Protein AF-A0A835CRS2-F1 (afdb_monomer_lite)

Foldseek 3Di:
DKDKDKPPDDDKDWFKWKWWQAPVDRDIDTDPDADPDPRTHIDIDIDIDDDDCPPHQKIKMKMWDWDDDPNDIDIDIDDIDMDGNVCCVVVVQAQPCDVPVSNRLVNLQRQWDKWKKWAFDDPCVVVLVVVLCVVQQWDDSDVQKTAHPDRPQQRSKIWGWDDDPPDRTIMIMITGNDPVSVVVVVVSCCVSRVRMDTQDPVNLVVVLVVLVVVLVCCVVPPPDPVSNVVSVVVNVVSPD

Secondary structure (DSSP, 8-state):
-EEEEETT-S---EEEEEEEEESSSS-EEEES-S-S-TTEEEEEEEEEPPP--SS-SEEEEEEEEEEEETTEEEEEEEEEEEEEHHHHHHHTTS----SSHHHHHHHHHHHSEEEEEEE---TTHHHHHHHHHHHTTEEEEETTEEEE--SSSSTT-EEEEE--TTSSSEEEEEEESSHHHHHHHHHHHHHH-TT-EEEPHHHHHHHHHHHHHHHHHHHHH---HHHHHHHHHHHHHH--

Radius of gyration: 21.45 Å; chains: 1; bounding box: 54×30×75 Å

Organism: Aphidius gifuensis (NCBI:txid684658)

Structure (mmCIF, N/CA/C/O backbone):
data_AF-A0A835CRS2-F1
#
_entry.id   AF-A0A835CRS2-F1
#
loop_
_atom_site.group_PDB
_atom_site.id
_atom_site.type_symbol
_atom_site.label_atom_id
_atom_site.label_alt_id
_atom_site.label_comp_id
_atom_site.label_asym_id
_atom_site.label_entity_id
_atom_site.label_seq_id
_atom_site.pdbx_PDB_ins_code
_atom_site.Cartn_x
_atom_site.Cartn_y
_atom_site.Cartn_z
_atom_site.occupancy
_atom_site.B_iso_or_equiv
_atom_site.auth_seq_id
_atom_site.auth_comp_id
_atom_site.auth_asym_id
_atom_site.auth_atom_id
_atom_site.pdbx_PDB_model_num
ATOM 1 N N . MET A 1 1 ? 19.589 2.806 -1.313 1.00 70.12 1 MET A N 1
ATOM 2 C CA . MET A 1 1 ? 18.995 3.482 -2.491 1.00 70.12 1 MET A CA 1
ATOM 3 C C . MET A 1 1 ? 19.052 2.555 -3.694 1.00 70.12 1 MET A C 1
ATOM 5 O O . MET A 1 1 ? 20.038 1.844 -3.836 1.00 70.12 1 MET A O 1
ATOM 9 N N . ILE A 1 2 ? 18.017 2.538 -4.533 1.00 72.88 2 ILE A N 1
ATOM 10 C CA . ILE A 1 2 ? 17.961 1.680 -5.723 1.00 72.88 2 ILE A CA 1
ATOM 11 C C . ILE A 1 2 ? 18.011 2.562 -6.970 1.00 72.88 2 ILE A C 1
ATOM 13 O O . ILE A 1 2 ? 17.292 3.552 -7.043 1.00 72.88 2 ILE A O 1
ATOM 17 N N . TYR A 1 3 ? 18.860 2.208 -7.929 1.00 74.75 3 TYR A N 1
ATOM 18 C CA . TYR A 1 3 ? 19.007 2.895 -9.207 1.00 74.75 3 TYR A CA 1
ATOM 19 C C . TYR A 1 3 ? 18.631 1.946 -10.332 1.00 74.75 3 TYR A C 1
ATOM 21 O O . TYR A 1 3 ? 19.050 0.789 -10.322 1.00 74.75 3 TYR A O 1
ATOM 29 N N . ILE A 1 4 ? 17.857 2.433 -11.297 1.00 74.31 4 ILE A N 1
ATOM 30 C CA . ILE A 1 4 ? 17.464 1.670 -12.478 1.00 74.31 4 ILE A CA 1
ATOM 31 C C . ILE A 1 4 ? 17.693 2.530 -13.715 1.00 74.31 4 ILE A C 1
ATOM 33 O O . ILE A 1 4 ? 17.355 3.711 -13.715 1.00 74.31 4 ILE A O 1
ATOM 37 N N . SER A 1 5 ? 18.249 1.924 -14.758 1.00 77.62 5 SER A N 1
ATOM 38 C CA . SER A 1 5 ? 18.343 2.502 -16.093 1.00 77.62 5 SER A CA 1
ATOM 39 C C . SER A 1 5 ? 17.687 1.576 -17.111 1.00 77.62 5 SER A C 1
ATOM 41 O O . SER A 1 5 ? 17.750 0.347 -17.000 1.00 77.62 5 SER A O 1
ATOM 43 N N . LEU A 1 6 ? 17.045 2.173 -18.110 1.00 75.50 6 LEU A N 1
ATOM 44 C CA . LEU A 1 6 ? 16.529 1.459 -19.267 1.00 75.50 6 LEU A CA 1
ATOM 45 C C . LEU A 1 6 ? 17.453 1.696 -20.454 1.00 75.50 6 LEU A C 1
ATOM 47 O O . LEU A 1 6 ? 18.013 2.774 -20.643 1.00 75.50 6 LEU A O 1
ATOM 51 N N . LYS A 1 7 ? 17.649 0.646 -21.244 1.00 74.81 7 LYS A N 1
ATOM 52 C CA . LYS A 1 7 ? 18.422 0.738 -22.472 1.00 74.81 7 LYS A CA 1
ATOM 53 C C . LYS A 1 7 ? 17.701 1.675 -23.446 1.00 74.81 7 LYS A C 1
ATOM 55 O O . LYS A 1 7 ? 16.516 1.480 -23.700 1.00 74.81 7 LYS A O 1
ATOM 60 N N . ASP A 1 8 ? 18.445 2.617 -24.018 1.00 70.88 8 ASP A N 1
ATOM 61 C CA . ASP A 1 8 ? 17.970 3.575 -25.025 1.00 70.88 8 ASP A CA 1
ATOM 62 C C . ASP A 1 8 ? 16.943 4.608 -24.497 1.00 70.88 8 ASP A C 1
ATOM 64 O O . ASP A 1 8 ? 16.218 5.213 -25.290 1.00 70.88 8 ASP A O 1
ATOM 68 N N . GLU A 1 9 ? 16.904 4.842 -23.177 1.00 70.06 9 GLU A N 1
ATOM 69 C CA . GLU A 1 9 ? 16.160 5.942 -22.546 1.00 70.06 9 GLU A CA 1
ATOM 70 C C . GLU A 1 9 ? 17.065 6.848 -21.708 1.00 70.06 9 GLU A C 1
ATOM 72 O O . GLU A 1 9 ? 17.859 6.370 -20.897 1.00 70.06 9 GLU A O 1
ATOM 77 N N . ASP A 1 10 ? 16.902 8.161 -21.886 1.00 64.31 10 ASP A N 1
ATOM 78 C CA . ASP A 1 10 ? 17.723 9.176 -21.216 1.00 64.31 10 ASP A CA 1
ATOM 79 C C . ASP A 1 10 ? 17.213 9.521 -19.807 1.00 64.31 10 ASP A C 1
ATOM 81 O O . ASP A 1 10 ? 18.008 9.8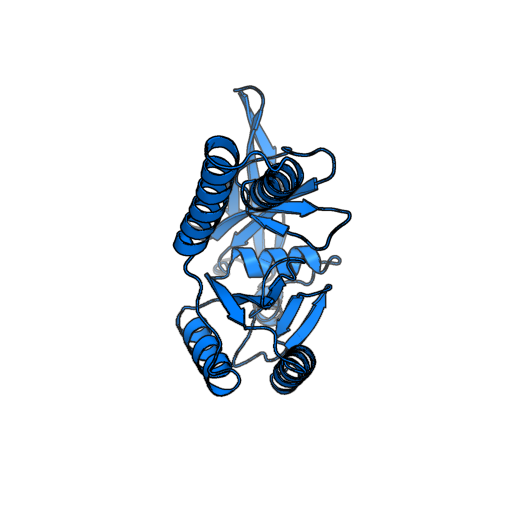25 -18.918 1.00 64.31 10 ASP A O 1
ATOM 85 N N . GLU A 1 11 ? 15.898 9.446 -19.577 1.00 67.38 11 GLU A N 1
ATOM 86 C CA . GLU A 1 11 ? 15.280 9.756 -18.287 1.00 67.38 11 GLU A CA 1
ATOM 87 C C . GLU A 1 11 ? 14.195 8.739 -17.940 1.00 67.38 11 GLU A C 1
ATOM 89 O O . GLU A 1 11 ? 13.268 8.504 -18.715 1.00 67.38 11 GLU A O 1
ATOM 94 N N . LEU A 1 12 ? 14.309 8.168 -16.740 1.00 73.19 12 LEU A N 1
ATOM 95 C CA . LEU A 1 12 ? 13.316 7.278 -16.163 1.00 73.19 12 LEU A CA 1
ATOM 96 C C . LEU A 1 12 ? 12.896 7.806 -14.800 1.00 73.19 12 LEU A C 1
ATOM 98 O O . LEU A 1 12 ? 13.705 7.919 -13.877 1.00 73.19 12 LEU A O 1
ATOM 102 N N . THR A 1 13 ? 11.613 8.108 -14.672 1.00 76.19 13 THR A N 1
ATOM 103 C CA . THR A 1 13 ? 10.999 8.507 -13.414 1.00 76.19 13 THR A CA 1
ATOM 104 C C . THR A 1 13 ? 10.435 7.292 -12.696 1.00 76.19 13 THR A C 1
ATOM 106 O O . THR A 1 13 ? 9.964 6.320 -13.293 1.00 76.19 13 THR A O 1
ATOM 109 N N . GLY A 1 14 ? 10.524 7.323 -11.374 1.00 78.12 14 GLY A N 1
ATOM 110 C CA . GLY A 1 14 ? 10.074 6.225 -10.549 1.00 78.12 14 GLY A CA 1
ATOM 111 C C . GLY A 1 14 ? 10.198 6.532 -9.072 1.00 78.12 14 GLY A C 1
ATOM 112 O O . GLY A 1 14 ? 10.694 7.579 -8.656 1.00 78.12 14 GLY A O 1
ATOM 113 N N . ILE A 1 15 ? 9.734 5.584 -8.276 1.00 83.38 15 ILE A N 1
ATOM 114 C CA . ILE A 1 15 ? 9.791 5.625 -6.825 1.00 83.38 15 ILE A CA 1
ATOM 115 C C . ILE A 1 15 ? 10.425 4.343 -6.311 1.00 83.38 15 ILE A C 1
ATOM 117 O O . ILE A 1 15 ? 10.228 3.252 -6.851 1.00 83.38 15 ILE A O 1
ATOM 121 N N . THR A 1 16 ? 11.179 4.490 -5.233 1.00 83.75 16 THR A N 1
ATOM 122 C CA . THR A 1 16 ? 11.824 3.380 -4.541 1.00 83.75 16 THR A CA 1
ATOM 123 C C . THR A 1 16 ? 11.428 3.413 -3.082 1.00 83.75 16 THR A C 1
ATOM 125 O O . THR A 1 16 ? 11.400 4.483 -2.471 1.00 83.75 16 THR A O 1
ATOM 128 N N . SER A 1 17 ? 11.176 2.252 -2.502 1.00 87.00 17 SER A N 1
ATOM 129 C CA . SER A 1 17 ? 10.871 2.133 -1.080 1.00 87.00 17 SER A CA 1
ATOM 130 C C . SER A 1 17 ? 11.349 0.806 -0.534 1.00 87.00 17 SER A C 1
ATOM 132 O O . SER A 1 17 ? 11.339 -0.193 -1.251 1.00 87.00 17 SER A O 1
ATOM 134 N N . PHE A 1 18 ? 11.702 0.796 0.745 1.00 86.69 18 PHE A N 1
ATOM 135 C CA . PHE A 1 18 ? 11.974 -0.426 1.482 1.00 86.69 18 PHE A CA 1
ATOM 136 C C . PHE A 1 18 ? 10.831 -0.699 2.451 1.00 86.69 18 PHE A C 1
ATOM 138 O O . PHE A 1 18 ? 10.216 0.223 2.992 1.00 86.69 18 PHE A O 1
ATOM 145 N N . TRP A 1 19 ? 10.534 -1.976 2.626 1.00 87.69 19 TRP A N 1
ATOM 146 C CA . TRP A 1 19 ? 9.512 -2.464 3.533 1.00 87.69 19 TRP A CA 1
ATOM 147 C C . TRP A 1 19 ? 10.106 -3.556 4.397 1.00 87.69 19 TRP A C 1
ATOM 149 O O . TRP A 1 19 ? 10.837 -4.400 3.891 1.00 87.69 19 TRP A O 1
ATOM 159 N N . GLU A 1 20 ? 9.777 -3.549 5.675 1.00 87.62 20 GLU A N 1
ATOM 160 C CA . GLU A 1 20 ? 9.960 -4.701 6.542 1.00 87.62 20 GLU A CA 1
ATOM 161 C C . GLU A 1 20 ? 8.656 -5.477 6.569 1.00 87.62 20 GLU A C 1
ATOM 163 O O . GLU A 1 20 ? 7.575 -4.907 6.745 1.00 87.62 20 GLU A O 1
ATOM 168 N N . MET A 1 21 ? 8.783 -6.772 6.324 1.00 83.38 21 MET A N 1
ATOM 169 C CA . MET A 1 21 ? 7.714 -7.742 6.414 1.00 83.38 21 MET A CA 1
ATOM 170 C C . MET A 1 21 ? 8.078 -8.704 7.529 1.00 83.38 21 MET A C 1
ATOM 172 O O . MET A 1 21 ? 9.126 -9.351 7.473 1.00 83.38 21 MET A O 1
ATOM 176 N N . ASP A 1 22 ? 7.230 -8.744 8.543 1.00 79.19 22 ASP A N 1
ATOM 177 C CA . ASP A 1 22 ? 7.284 -9.784 9.559 1.00 79.19 22 ASP A CA 1
ATOM 178 C C . ASP A 1 22 ? 6.854 -11.107 8.907 1.00 79.19 22 ASP A C 1
ATOM 180 O O . ASP A 1 22 ? 5.930 -11.135 8.094 1.00 79.19 22 ASP A O 1
ATOM 184 N N . MET A 1 23 ? 7.575 -12.189 9.189 1.00 69.75 23 MET A N 1
ATOM 185 C CA . MET A 1 23 ? 7.290 -13.500 8.602 1.00 69.75 23 MET A CA 1
ATOM 186 C C . MET A 1 23 ? 6.168 -14.233 9.351 1.00 69.75 23 MET A C 1
ATOM 188 O O . MET A 1 23 ? 5.518 -15.100 8.765 1.00 69.75 23 MET A O 1
ATOM 192 N N . ASP A 1 24 ? 5.927 -13.869 10.614 1.00 68.00 24 ASP A N 1
ATOM 193 C CA . ASP A 1 24 ? 4.933 -14.491 11.494 1.00 68.00 24 ASP A CA 1
ATOM 194 C C . ASP A 1 24 ? 3.629 -13.681 11.581 1.00 68.00 24 ASP A C 1
ATOM 196 O O . ASP A 1 24 ? 2.595 -14.200 12.012 1.00 68.00 24 ASP A O 1
ATOM 200 N N . SER A 1 25 ? 3.643 -12.420 11.139 1.00 69.00 25 SER A N 1
ATOM 201 C CA . SER A 1 25 ? 2.454 -11.570 11.051 1.00 69.00 25 SER A CA 1
ATOM 202 C C . SER A 1 25 ? 2.245 -11.016 9.642 1.00 69.00 25 SER A C 1
ATOM 204 O O . SER A 1 25 ? 3.163 -10.900 8.842 1.00 69.00 25 SER A O 1
ATOM 206 N N . SER A 1 26 ? 1.016 -10.612 9.312 1.00 66.88 26 SER A N 1
ATOM 207 C CA . SER A 1 26 ? 0.730 -9.902 8.054 1.00 66.88 26 SER A CA 1
ATOM 208 C C . SER A 1 26 ? 1.223 -8.444 8.071 1.00 66.88 26 SER A C 1
ATOM 210 O O . SER A 1 26 ? 0.966 -7.686 7.129 1.00 66.88 26 SER A O 1
ATOM 212 N N . SER A 1 27 ? 1.930 -8.022 9.123 1.00 74.62 27 SER A N 1
ATOM 213 C CA . SER A 1 27 ? 2.366 -6.644 9.302 1.00 74.62 27 SER A CA 1
ATOM 214 C C . SER A 1 27 ? 3.442 -6.258 8.291 1.00 74.62 27 SER A C 1
ATOM 216 O O . SER A 1 27 ? 4.390 -6.994 8.017 1.00 74.62 27 SER A O 1
ATOM 218 N N . THR A 1 28 ? 3.292 -5.063 7.722 1.00 82.31 28 THR A N 1
ATOM 219 C CA . THR A 1 28 ? 4.278 -4.487 6.804 1.00 82.31 28 THR A CA 1
ATOM 220 C C . THR A 1 28 ? 4.506 -3.026 7.140 1.00 82.31 28 THR A C 1
ATOM 222 O O . THR A 1 28 ? 3.553 -2.237 7.112 1.00 82.31 28 THR A O 1
ATOM 225 N N . THR A 1 29 ? 5.762 -2.649 7.353 1.00 83.56 29 THR A N 1
ATOM 226 C CA . THR A 1 29 ? 6.140 -1.281 7.720 1.00 83.56 29 THR A CA 1
ATOM 227 C C . THR A 1 29 ? 7.138 -0.730 6.719 1.00 83.56 29 THR A C 1
ATOM 229 O O . THR A 1 29 ? 8.086 -1.402 6.325 1.00 83.56 29 THR A O 1
ATOM 232 N N . LYS A 1 30 ? 6.918 0.504 6.262 1.00 84.19 30 LYS A N 1
ATOM 233 C CA . LYS A 1 30 ? 7.859 1.176 5.365 1.00 84.19 30 LYS A CA 1
ATOM 234 C C . LYS A 1 30 ? 9.085 1.597 6.173 1.00 84.19 30 LYS A C 1
ATOM 236 O O . LYS A 1 30 ? 8.930 2.270 7.186 1.00 84.19 30 LYS A O 1
ATOM 241 N N . THR A 1 31 ? 10.275 1.248 5.703 1.00 81.31 31 THR A N 1
ATOM 242 C CA . THR A 1 31 ? 11.548 1.545 6.373 1.00 81.31 31 THR A CA 1
ATOM 243 C C . THR A 1 31 ? 12.513 2.249 5.421 1.00 81.31 31 THR A C 1
ATOM 245 O O . THR A 1 31 ? 12.343 2.221 4.199 1.00 81.31 31 THR A O 1
ATOM 248 N N . ASN A 1 32 ? 13.544 2.875 5.984 1.00 78.31 32 ASN A N 1
ATOM 249 C CA . ASN A 1 32 ? 14.715 3.354 5.247 1.00 78.31 32 ASN A CA 1
ATOM 250 C C . ASN A 1 32 ? 15.989 2.571 5.610 1.00 78.31 32 ASN A C 1
ATOM 252 O O . ASN A 1 32 ? 17.060 2.874 5.082 1.00 78.31 32 ASN A O 1
ATOM 256 N N . GLU A 1 33 ? 15.875 1.573 6.486 1.00 73.75 33 GLU A N 1
ATOM 257 C CA . GLU A 1 33 ? 16.982 0.784 7.019 1.00 73.75 33 GLU A CA 1
ATOM 258 C C . GLU A 1 33 ? 16.861 -0.684 6.590 1.00 73.75 33 GLU A C 1
ATOM 260 O O . GLU A 1 33 ? 15.805 -1.138 6.156 1.00 73.75 33 GLU A O 1
ATOM 265 N N . ILE A 1 34 ? 17.974 -1.419 6.630 1.00 72.56 34 ILE A N 1
ATOM 266 C CA . ILE A 1 34 ? 18.029 -2.829 6.227 1.00 72.56 34 ILE A CA 1
ATOM 267 C C . ILE A 1 34 ? 18.553 -3.636 7.413 1.00 72.56 34 ILE A C 1
ATOM 269 O O . ILE A 1 34 ? 19.661 -3.376 7.880 1.00 72.56 34 ILE A O 1
ATOM 273 N N . GLY A 1 35 ? 17.789 -4.644 7.847 1.00 63.00 35 GLY A N 1
ATOM 274 C CA . GLY A 1 35 ? 18.245 -5.643 8.819 1.00 63.00 35 GLY A CA 1
ATOM 275 C C . GLY A 1 35 ? 18.181 -5.225 10.291 1.00 63.00 35 GLY A C 1
ATOM 276 O O . GLY A 1 35 ? 19.067 -5.611 11.052 1.00 63.00 35 GLY A O 1
ATOM 277 N N . GLN A 1 36 ? 17.164 -4.460 10.706 1.00 59.00 36 GLN A N 1
ATOM 278 C CA . GLN A 1 36 ? 16.995 -4.082 12.117 1.00 59.00 36 GLN A CA 1
ATOM 279 C C . GLN A 1 36 ? 16.646 -5.278 13.026 1.00 59.00 36 GLN A C 1
ATOM 281 O O . GLN A 1 36 ? 17.072 -5.327 14.180 1.00 59.00 36 GLN A O 1
ATOM 286 N N . THR A 1 37 ? 15.924 -6.274 12.509 1.00 61.00 37 THR A N 1
ATOM 287 C CA . THR A 1 37 ? 15.371 -7.398 13.283 1.00 61.00 37 THR A CA 1
ATOM 288 C C . THR A 1 37 ? 15.639 -8.737 12.597 1.00 61.00 37 THR A C 1
ATOM 290 O O . THR A 1 37 ? 15.585 -8.851 11.376 1.00 61.00 37 THR A O 1
ATOM 293 N N . ARG A 1 38 ? 15.965 -9.771 13.389 1.00 61.69 38 ARG A N 1
ATOM 294 C CA . ARG A 1 38 ? 16.344 -11.103 12.872 1.00 61.69 38 ARG A CA 1
ATOM 295 C C . ARG A 1 38 ? 15.190 -11.859 12.207 1.00 61.69 38 ARG A C 1
ATOM 297 O O . ARG A 1 38 ? 15.467 -12.714 11.372 1.00 61.69 38 ARG A O 1
ATOM 304 N N . ASP A 1 39 ? 13.953 -11.505 12.544 1.00 71.19 39 ASP A N 1
ATOM 305 C CA . ASP A 1 39 ? 12.744 -12.220 12.118 1.00 71.19 39 ASP A CA 1
ATOM 306 C C . ASP A 1 39 ? 11.945 -11.459 11.040 1.00 71.19 39 ASP A C 1
ATOM 308 O O . ASP A 1 39 ? 10.899 -11.917 10.588 1.00 71.19 39 ASP A O 1
ATOM 312 N N . CYS A 1 40 ? 12.464 -10.317 10.572 1.00 73.69 40 CYS A N 1
ATOM 313 C CA . CYS A 1 40 ? 11.844 -9.519 9.517 1.00 73.69 40 CYS A CA 1
ATOM 314 C C . CYS A 1 40 ? 12.630 -9.626 8.207 1.00 73.69 40 CYS A C 1
ATOM 316 O O . CYS A 1 40 ? 13.855 -9.486 8.169 1.00 73.69 40 CYS A O 1
ATOM 318 N N . GLN A 1 41 ? 11.916 -9.799 7.096 1.00 83.31 41 GLN A N 1
ATOM 319 C CA . GLN A 1 41 ? 12.494 -9.694 5.763 1.00 83.31 41 GLN A CA 1
ATOM 320 C C . GLN A 1 41 ? 12.386 -8.252 5.257 1.00 83.31 41 GLN A C 1
ATOM 322 O O . GLN A 1 41 ? 11.291 -7.706 5.120 1.00 83.31 41 GLN A O 1
ATOM 327 N N . THR A 1 42 ? 13.520 -7.636 4.907 1.00 84.69 42 THR A N 1
ATOM 328 C CA . THR A 1 42 ? 13.515 -6.349 4.199 1.00 84.69 42 THR A CA 1
ATOM 329 C C . THR A 1 42 ? 13.324 -6.568 2.696 1.00 84.69 42 THR A C 1
ATOM 331 O O . THR A 1 42 ? 14.111 -7.257 2.045 1.00 84.69 42 THR A O 1
ATOM 334 N N . ILE A 1 43 ? 12.301 -5.937 2.125 1.00 85.50 43 ILE A N 1
ATOM 335 C CA . ILE A 1 43 ? 11.935 -6.013 0.710 1.00 85.50 43 ILE A CA 1
ATOM 336 C C . ILE A 1 43 ? 12.118 -4.636 0.070 1.00 85.50 43 ILE A C 1
ATOM 338 O O . ILE A 1 43 ? 11.515 -3.645 0.483 1.00 85.50 43 ILE A O 1
ATOM 342 N N . GLY A 1 44 ? 12.946 -4.575 -0.973 1.00 83.88 44 GLY A N 1
ATOM 343 C CA . GLY A 1 44 ? 13.099 -3.393 -1.817 1.00 83.88 44 GLY A CA 1
ATOM 344 C C . GLY A 1 44 ? 12.095 -3.405 -2.966 1.00 83.88 44 GLY A C 1
ATOM 345 O O . GLY A 1 44 ? 12.078 -4.337 -3.766 1.00 83.88 44 GLY A O 1
ATOM 346 N N . ILE A 1 45 ? 11.288 -2.354 -3.071 1.00 84.31 45 ILE A N 1
ATOM 347 C CA . ILE A 1 45 ? 10.320 -2.158 -4.150 1.00 84.31 45 ILE A CA 1
ATOM 348 C C . ILE A 1 45 ? 10.765 -0.982 -5.015 1.00 84.31 45 ILE A C 1
ATOM 350 O O . ILE A 1 45 ? 11.084 0.094 -4.503 1.00 84.31 45 ILE A O 1
ATOM 354 N N . VAL A 1 46 ? 10.739 -1.184 -6.333 1.00 82.25 46 VAL A N 1
ATOM 355 C CA . VAL A 1 46 ? 10.932 -0.122 -7.323 1.00 82.25 46 VAL A CA 1
ATOM 356 C C . VAL A 1 46 ? 9.760 -0.099 -8.281 1.00 82.25 46 VAL A C 1
ATOM 358 O O . VAL A 1 46 ? 9.347 -1.136 -8.799 1.00 82.25 46 VAL A O 1
ATOM 361 N N . ILE A 1 47 ? 9.234 1.096 -8.515 1.00 80.06 47 ILE A N 1
ATOM 362 C CA . ILE A 1 47 ? 8.110 1.334 -9.410 1.00 80.06 47 ILE A CA 1
ATOM 363 C C . ILE A 1 47 ? 8.547 2.405 -10.381 1.00 80.06 47 ILE A C 1
ATOM 365 O O . ILE A 1 47 ? 8.965 3.484 -9.973 1.00 80.06 47 ILE A O 1
ATOM 369 N N . LEU A 1 48 ? 8.477 2.069 -11.657 1.00 80.00 48 LEU A N 1
ATOM 370 C CA . LEU A 1 48 ? 8.954 2.895 -12.751 1.00 80.00 48 LEU A CA 1
ATOM 371 C C . LEU A 1 48 ? 7.752 3.335 -13.567 1.00 80.00 48 LEU A C 1
ATOM 373 O O . LEU A 1 48 ? 6.779 2.581 -13.698 1.00 80.00 48 LEU A O 1
ATOM 377 N N . ASP A 1 49 ? 7.841 4.528 -14.132 1.00 78.69 49 ASP A N 1
ATOM 378 C CA . ASP A 1 49 ? 6.893 4.937 -15.150 1.00 78.69 49 ASP A CA 1
ATOM 379 C C . ASP A 1 49 ? 7.037 4.058 -16.395 1.00 78.69 49 ASP A C 1
ATOM 381 O O . ASP A 1 49 ? 8.046 3.381 -16.620 1.00 78.69 49 ASP A O 1
ATOM 385 N N . ILE A 1 50 ? 5.961 4.001 -17.178 1.00 77.44 50 ILE A N 1
ATOM 386 C CA . ILE A 1 50 ? 5.930 3.171 -18.379 1.00 77.44 50 ILE A CA 1
ATOM 387 C C . ILE A 1 50 ? 6.949 3.740 -19.371 1.00 77.44 50 ILE A C 1
ATOM 389 O O . ILE A 1 50 ? 6.834 4.914 -19.731 1.00 77.44 50 ILE A O 1
ATOM 393 N N . PRO A 1 51 ? 7.893 2.921 -19.859 1.00 77.50 51 PRO A N 1
ATOM 394 C CA . PRO A 1 51 ? 8.890 3.403 -20.795 1.00 77.50 51 PRO A CA 1
ATOM 395 C C . PRO A 1 51 ? 8.309 3.712 -22.175 1.00 77.50 51 PRO A C 1
ATOM 397 O O . PRO A 1 51 ? 7.311 3.140 -22.623 1.00 77.50 51 PRO A O 1
ATOM 400 N N . CYS A 1 52 ? 8.986 4.607 -22.878 1.00 77.12 52 CYS A N 1
ATOM 401 C CA . CYS A 1 52 ? 8.786 4.953 -24.270 1.00 77.12 52 CYS A CA 1
ATOM 402 C C . CYS A 1 52 ? 9.323 3.855 -25.203 1.00 77.12 52 CYS A C 1
ATOM 404 O O . CYS A 1 52 ? 10.518 3.723 -25.453 1.00 77.12 52 CYS A O 1
ATOM 406 N N . PHE A 1 53 ? 8.418 3.141 -25.867 1.00 79.38 53 PHE A N 1
ATOM 407 C CA . PHE A 1 53 ? 8.748 2.145 -26.895 1.00 79.38 53 PHE A CA 1
ATOM 408 C C . PHE A 1 53 ? 9.038 2.782 -28.271 1.00 79.38 53 PHE A C 1
ATOM 410 O O . PHE A 1 53 ? 8.410 2.429 -29.267 1.00 79.38 53 PHE A O 1
ATOM 417 N N . LYS A 1 54 ? 9.947 3.769 -28.343 1.00 77.00 54 LYS A N 1
ATOM 418 C CA . LYS A 1 54 ? 10.212 4.536 -29.584 1.00 77.00 54 LYS A CA 1
ATOM 419 C C . LYS A 1 54 ? 10.962 3.725 -30.643 1.00 77.00 54 LYS A C 1
ATOM 421 O O . LYS A 1 54 ? 10.538 3.675 -31.792 1.00 77.00 54 LYS A O 1
ATOM 426 N N . ASN A 1 55 ? 12.070 3.098 -30.247 1.00 75.38 55 ASN A N 1
ATOM 427 C CA . ASN A 1 55 ? 13.005 2.430 -31.166 1.00 75.38 55 ASN A CA 1
ATOM 428 C C . ASN A 1 55 ? 12.977 0.898 -31.045 1.00 75.38 55 ASN A C 1
ATOM 430 O O . ASN A 1 55 ? 13.630 0.194 -31.811 1.00 75.38 55 ASN A O 1
ATOM 434 N N . SER A 1 56 ? 12.238 0.378 -30.066 1.00 80.62 56 SER A N 1
ATOM 435 C CA . SER A 1 56 ? 12.140 -1.044 -29.757 1.00 80.62 56 SER A CA 1
ATOM 436 C C . SER A 1 56 ? 10.760 -1.342 -29.183 1.00 80.62 56 SER A C 1
ATOM 438 O O . SER A 1 56 ? 10.239 -0.581 -28.370 1.00 80.62 56 SER A O 1
ATOM 440 N N . SER A 1 57 ? 10.187 -2.492 -29.542 1.00 83.62 57 SER A N 1
ATOM 441 C CA . SER A 1 57 ? 8.961 -3.022 -28.925 1.00 83.62 57 SER A CA 1
ATOM 442 C C . SER A 1 57 ? 9.204 -3.627 -27.536 1.00 83.62 57 SER A C 1
ATOM 444 O O . SER A 1 57 ? 8.318 -4.265 -26.970 1.00 83.62 57 SER A O 1
ATOM 446 N N . CYS A 1 58 ? 10.422 -3.483 -27.019 1.00 84.88 58 CYS A N 1
ATOM 447 C CA . CYS A 1 58 ? 10.911 -4.071 -25.788 1.00 84.88 58 CYS A CA 1
ATOM 448 C C . CYS A 1 58 ? 11.808 -3.069 -25.053 1.00 84.88 58 CYS A C 1
ATOM 450 O O . CYS A 1 58 ? 12.826 -2.638 -25.601 1.00 84.88 58 CYS A O 1
ATOM 452 N N . ALA A 1 59 ? 11.486 -2.796 -23.793 1.00 83.81 59 ALA A N 1
ATOM 453 C CA . ALA A 1 59 ? 12.351 -2.093 -22.858 1.00 83.81 59 ALA A CA 1
ATOM 454 C C . ALA A 1 59 ? 13.161 -3.111 -22.042 1.00 83.81 59 ALA A C 1
ATOM 456 O O . ALA A 1 59 ? 12.605 -4.074 -21.504 1.00 83.81 59 ALA A O 1
ATOM 457 N N . ILE A 1 60 ? 14.475 -2.906 -21.964 1.00 85.00 60 ILE A N 1
ATOM 458 C CA . ILE A 1 60 ? 15.392 -3.734 -21.172 1.00 85.00 60 ILE A CA 1
ATOM 459 C C . ILE A 1 60 ? 15.958 -2.864 -20.063 1.00 85.00 60 ILE A C 1
ATOM 461 O O . ILE A 1 60 ? 16.520 -1.809 -20.349 1.00 85.00 60 ILE A O 1
ATOM 465 N N . GLY A 1 61 ? 15.813 -3.317 -18.824 1.00 81.06 61 GLY A N 1
ATOM 466 C CA . GLY A 1 61 ? 16.280 -2.603 -17.652 1.00 81.06 61 GLY A CA 1
ATOM 467 C C . GLY A 1 61 ? 17.412 -3.289 -16.927 1.00 81.06 61 GLY A C 1
ATOM 468 O O . GLY A 1 61 ? 17.461 -4.515 -16.819 1.00 81.06 61 GLY A O 1
ATOM 469 N N . PHE A 1 62 ? 18.294 -2.451 -16.403 1.00 83.69 62 PHE A N 1
ATOM 470 C CA . PHE A 1 62 ? 19.389 -2.809 -15.521 1.00 83.69 62 PHE A CA 1
ATOM 471 C C . PHE A 1 62 ? 19.240 -1.993 -14.247 1.00 83.69 62 PHE A C 1
ATOM 473 O O . PHE A 1 62 ? 18.752 -0.864 -14.276 1.00 83.69 62 PHE A O 1
ATOM 480 N N . GLY A 1 63 ? 19.653 -2.548 -13.117 1.00 78.31 63 GLY A N 1
ATOM 481 C CA . GLY A 1 63 ? 19.606 -1.804 -11.872 1.00 78.31 63 GLY A CA 1
ATOM 482 C C . GLY A 1 63 ? 20.754 -2.144 -10.954 1.00 78.31 63 GLY A C 1
ATOM 483 O O . GLY A 1 63 ? 21.426 -3.158 -11.123 1.00 78.31 63 GLY A O 1
ATOM 484 N N . THR A 1 64 ? 20.941 -1.289 -9.960 1.00 82.94 64 THR A N 1
ATOM 485 C CA . THR A 1 64 ? 21.918 -1.466 -8.893 1.00 82.94 64 THR A CA 1
ATOM 486 C C . THR A 1 64 ? 21.304 -0.991 -7.586 1.00 82.94 64 THR A C 1
ATOM 488 O O . THR A 1 64 ? 20.697 0.078 -7.513 1.00 82.94 64 THR A O 1
ATOM 491 N N . ILE A 1 65 ? 21.476 -1.775 -6.529 1.00 80.50 65 ILE A N 1
ATOM 492 C CA . ILE A 1 65 ? 21.149 -1.389 -5.160 1.00 80.50 65 ILE A CA 1
ATOM 493 C C . ILE A 1 65 ? 22.428 -0.879 -4.512 1.00 80.50 65 ILE A C 1
ATOM 495 O O . ILE A 1 65 ? 23.394 -1.625 -4.383 1.00 80.50 65 ILE A O 1
ATOM 499 N N . THR A 1 66 ? 22.419 0.376 -4.077 1.00 80.44 66 THR A N 1
ATOM 500 C CA . THR A 1 66 ? 23.492 0.979 -3.284 1.00 80.44 66 THR A CA 1
ATOM 501 C C . THR A 1 66 ? 23.081 0.996 -1.816 1.00 80.44 66 THR A C 1
ATOM 503 O O . THR A 1 66 ? 22.011 1.511 -1.477 1.00 80.44 66 THR A O 1
ATOM 506 N N . PHE A 1 67 ? 23.923 0.467 -0.935 1.00 77.88 67 PHE A N 1
ATOM 507 C CA . PHE A 1 67 ? 23.671 0.405 0.506 1.00 77.88 67 PHE A CA 1
ATOM 508 C C . PHE A 1 67 ? 24.950 0.694 1.295 1.00 77.88 67 PHE A C 1
ATOM 510 O O . PHE A 1 67 ? 26.051 0.548 0.770 1.00 77.88 67 PHE A O 1
ATOM 517 N N . SER A 1 68 ? 24.798 1.136 2.543 1.00 77.38 68 SER A N 1
ATOM 518 C CA . SER A 1 68 ? 25.920 1.336 3.460 1.00 77.38 68 SER A CA 1
ATOM 519 C C . SER A 1 68 ? 25.942 0.198 4.468 1.00 77.38 68 SER A C 1
ATOM 521 O O . SER A 1 68 ? 24.917 -0.103 5.076 1.00 77.38 68 SER A O 1
ATOM 523 N N . LEU A 1 69 ? 27.097 -0.435 4.631 1.00 79.69 69 LEU A N 1
ATOM 524 C CA . LEU A 1 69 ? 27.332 -1.465 5.633 1.00 79.69 69 LEU A CA 1
ATOM 525 C C . LEU A 1 69 ? 28.617 -1.113 6.375 1.00 79.69 69 LEU A C 1
ATOM 527 O O . LEU A 1 69 ? 29.665 -0.960 5.749 1.00 79.69 69 LEU A O 1
ATOM 531 N N . GLU A 1 70 ? 28.530 -0.943 7.697 1.00 82.00 70 GLU A N 1
ATOM 532 C CA . GLU A 1 70 ? 29.681 -0.604 8.552 1.00 82.00 70 GLU A CA 1
ATOM 533 C C . GLU A 1 70 ? 30.463 0.632 8.054 1.00 82.00 70 GLU A C 1
ATOM 535 O O . GLU A 1 70 ? 31.694 0.671 8.051 1.00 82.00 70 GLU A O 1
ATOM 540 N N . GLY A 1 71 ? 29.741 1.646 7.563 1.00 80.62 71 GLY A N 1
ATOM 541 C CA . GLY A 1 71 ? 30.331 2.878 7.028 1.00 80.62 71 GLY A CA 1
ATOM 542 C C . GLY A 1 71 ? 30.952 2.746 5.632 1.00 80.62 71 GLY A C 1
ATOM 543 O O . GLY A 1 71 ? 31.515 3.718 5.127 1.00 80.62 71 GLY A O 1
ATOM 544 N N . LYS A 1 72 ? 30.849 1.581 4.981 1.00 83.56 72 LYS A N 1
ATOM 545 C CA . LYS A 1 72 ? 31.280 1.368 3.594 1.00 83.56 72 LYS A CA 1
ATOM 546 C C . LYS A 1 72 ? 30.083 1.382 2.655 1.00 83.56 72 LYS A C 1
ATOM 548 O O . LYS A 1 72 ? 29.120 0.651 2.860 1.00 83.56 72 LYS A O 1
ATOM 553 N N . ASN A 1 73 ? 30.184 2.155 1.577 1.00 87.00 73 ASN A N 1
ATOM 554 C CA . ASN A 1 73 ? 29.198 2.135 0.501 1.00 87.00 73 ASN A CA 1
ATOM 555 C C . ASN A 1 73 ? 29.467 0.946 -0.425 1.00 87.00 73 ASN A C 1
ATOM 557 O O . ASN A 1 73 ? 30.536 0.846 -1.028 1.00 87.00 73 ASN A O 1
ATOM 561 N N . LEU A 1 74 ? 28.486 0.059 -0.532 1.00 83.69 74 LEU A N 1
ATOM 562 C CA . LEU A 1 74 ? 28.498 -1.130 -1.370 1.00 83.69 74 LEU A CA 1
ATOM 563 C C . LEU A 1 74 ? 27.418 -1.026 -2.447 1.00 83.69 74 LEU A C 1
ATOM 565 O O . LEU A 1 74 ? 26.440 -0.285 -2.314 1.00 83.69 74 LEU A O 1
ATOM 569 N N . GLN A 1 75 ? 27.609 -1.786 -3.522 1.00 86.56 75 GLN A N 1
ATOM 570 C CA . GLN A 1 75 ? 26.669 -1.888 -4.630 1.00 86.56 75 GLN A CA 1
ATOM 571 C C . GLN A 1 75 ? 26.430 -3.351 -4.987 1.00 86.56 75 GLN A C 1
ATOM 573 O O . GLN A 1 75 ? 27.372 -4.140 -5.043 1.00 86.56 75 GLN A O 1
ATOM 578 N N . SER A 1 76 ? 25.173 -3.700 -5.245 1.00 81.12 76 SER A N 1
ATOM 579 C CA . SER A 1 76 ? 24.772 -5.015 -5.742 1.00 81.12 76 SER A CA 1
ATOM 580 C C . SER A 1 76 ? 23.945 -4.859 -7.020 1.00 81.12 76 SER A C 1
ATOM 582 O O . SER A 1 76 ? 22.998 -4.067 -7.018 1.00 81.12 76 SER A O 1
ATOM 584 N N . PRO A 1 77 ? 24.277 -5.561 -8.118 1.00 82.06 77 PRO A N 1
ATOM 585 C CA . PRO A 1 77 ? 23.511 -5.475 -9.353 1.00 82.06 77 PRO A CA 1
ATOM 586 C C . PRO A 1 77 ? 22.148 -6.161 -9.202 1.00 82.06 77 PRO A C 1
ATOM 588 O O . PRO A 1 77 ? 22.025 -7.234 -8.613 1.00 82.06 77 PRO A O 1
ATOM 591 N N . ILE A 1 78 ? 21.124 -5.556 -9.790 1.00 79.56 78 ILE A N 1
ATOM 592 C CA . ILE A 1 78 ? 19.805 -6.158 -9.973 1.00 79.56 78 ILE A CA 1
ATOM 593 C C . ILE A 1 78 ? 19.829 -6.945 -11.288 1.00 79.56 78 ILE A C 1
ATOM 595 O O . ILE A 1 78 ? 20.328 -6.425 -12.294 1.00 79.56 78 ILE A O 1
ATOM 599 N N . PRO A 1 79 ? 19.282 -8.174 -11.317 1.00 79.00 79 PRO A N 1
ATOM 600 C CA . PRO A 1 79 ? 19.134 -8.930 -12.551 1.00 79.00 79 PRO A CA 1
ATOM 601 C C . PRO A 1 79 ? 18.435 -8.117 -13.642 1.00 79.00 79 PRO A C 1
ATOM 603 O O . PRO A 1 79 ? 17.461 -7.406 -13.386 1.00 79.00 79 PRO A O 1
ATOM 606 N N . MET A 1 80 ? 18.925 -8.256 -14.874 1.00 81.62 80 MET A N 1
ATOM 607 C CA . MET A 1 80 ? 18.315 -7.624 -16.038 1.00 81.62 80 MET A CA 1
ATOM 608 C C . MET A 1 80 ? 16.848 -8.047 -16.155 1.00 81.62 80 MET A C 1
ATOM 610 O O . MET A 1 80 ? 16.526 -9.235 -16.081 1.00 81.62 80 MET A O 1
ATOM 614 N N . PHE A 1 81 ? 15.968 -7.081 -16.398 1.00 79.56 81 PHE A N 1
ATOM 615 C CA . PHE A 1 81 ? 14.549 -7.334 -16.616 1.00 79.56 81 PHE A CA 1
ATOM 616 C C . PHE A 1 81 ? 14.094 -6.795 -17.972 1.00 79.56 81 PHE A C 1
ATOM 618 O O . PHE A 1 81 ? 14.729 -5.929 -18.572 1.00 79.56 81 PHE A O 1
ATOM 625 N N . LYS A 1 82 ? 12.986 -7.341 -18.474 1.00 82.69 82 LYS A N 1
ATOM 626 C CA . LYS A 1 82 ? 12.446 -7.043 -19.802 1.00 82.69 82 LYS A CA 1
ATOM 627 C C . LYS A 1 82 ? 10.952 -6.746 -19.715 1.00 82.69 82 LYS A C 1
ATOM 629 O O . LYS A 1 82 ? 10.211 -7.481 -19.054 1.00 82.69 82 LYS A O 1
ATOM 634 N N . LEU A 1 83 ? 10.510 -5.708 -20.416 1.00 81.12 83 LEU A N 1
ATOM 635 C CA . LEU A 1 83 ? 9.103 -5.374 -20.601 1.00 81.12 83 LEU A CA 1
ATOM 636 C C . LEU A 1 83 ? 8.801 -5.219 -22.092 1.00 81.12 83 LEU A C 1
ATOM 638 O O . LEU A 1 83 ? 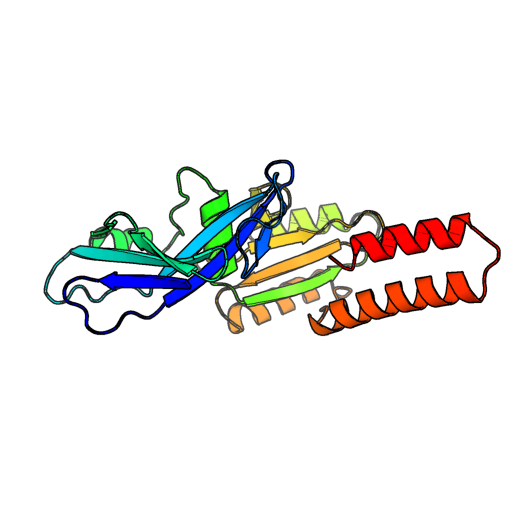9.360 -4.353 -22.754 1.00 81.12 83 LEU A O 1
ATOM 642 N N . ASP A 1 84 ? 7.897 -6.043 -22.612 1.00 84.62 84 ASP A N 1
ATOM 643 C CA . ASP A 1 84 ? 7.425 -5.928 -23.996 1.00 84.62 84 ASP A CA 1
ATOM 644 C C . ASP A 1 84 ? 6.233 -4.956 -24.096 1.00 84.62 84 ASP A C 1
ATOM 646 O O . ASP A 1 84 ? 5.408 -4.881 -23.185 1.00 84.62 84 ASP A O 1
ATOM 650 N N . ALA A 1 85 ? 6.084 -4.250 -25.220 1.00 82.31 85 ALA A N 1
ATOM 651 C CA . ALA A 1 85 ? 5.014 -3.267 -25.430 1.00 82.31 85 ALA A CA 1
ATOM 652 C C . ALA A 1 85 ? 3.605 -3.880 -25.299 1.00 82.31 85 ALA A C 1
ATOM 654 O O . ALA A 1 85 ? 2.702 -3.279 -24.719 1.00 82.31 85 ALA A O 1
ATOM 655 N N . SER A 1 86 ? 3.419 -5.119 -25.765 1.00 80.31 86 SER A N 1
ATOM 656 C CA . SER A 1 86 ? 2.164 -5.859 -25.575 1.00 80.31 86 SER A CA 1
ATOM 657 C C . SER A 1 86 ? 1.898 -6.174 -24.102 1.00 80.31 86 SER A C 1
ATOM 659 O O . SER A 1 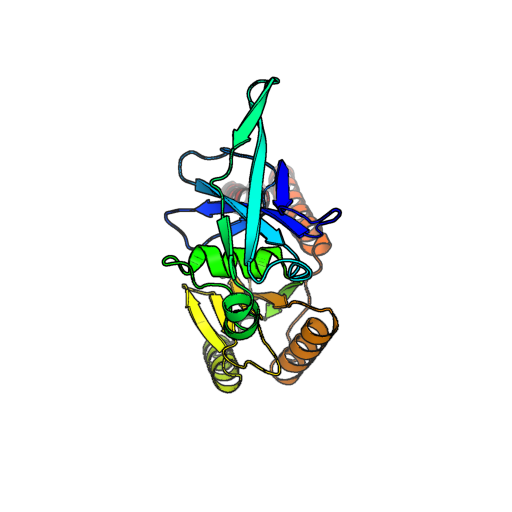86 ? 0.755 -6.124 -23.654 1.00 80.31 86 SER A O 1
ATOM 661 N N . GLN A 1 87 ? 2.949 -6.447 -23.323 1.00 73.38 87 GLN A N 1
ATOM 662 C CA . GLN A 1 87 ? 2.837 -6.639 -21.881 1.00 73.38 87 GLN A CA 1
ATOM 663 C C . GLN A 1 87 ? 2.537 -5.327 -21.168 1.00 73.38 87 GLN A C 1
ATOM 665 O O . GLN A 1 87 ? 1.807 -5.366 -20.187 1.00 73.38 87 GLN A O 1
ATOM 670 N N . ALA A 1 88 ? 3.051 -4.191 -21.648 1.00 70.94 88 ALA A N 1
ATOM 671 C CA . ALA A 1 88 ? 2.636 -2.891 -21.143 1.00 70.94 88 ALA A CA 1
ATOM 672 C C . ALA A 1 88 ? 1.127 -2.720 -21.370 1.00 70.94 88 ALA A C 1
ATOM 674 O O . ALA A 1 88 ? 0.390 -2.623 -20.405 1.00 70.94 88 ALA A O 1
ATOM 675 N N . ILE A 1 89 ? 0.619 -2.848 -22.596 1.00 66.62 89 ILE A N 1
ATOM 676 C CA . ILE A 1 89 ? -0.812 -2.638 -22.899 1.00 66.62 89 ILE A CA 1
ATOM 677 C C . ILE A 1 89 ? -1.738 -3.593 -22.124 1.00 66.62 89 ILE A C 1
ATOM 679 O O . ILE A 1 89 ? -2.709 -3.153 -21.515 1.00 66.62 89 ILE A O 1
ATOM 683 N N . VAL A 1 90 ? -1.430 -4.894 -22.109 1.00 57.38 90 VAL A N 1
ATOM 684 C CA . VAL A 1 90 ? -2.285 -5.919 -21.482 1.00 57.38 90 VAL A CA 1
ATOM 685 C C . VAL A 1 90 ? -2.172 -5.912 -19.953 1.00 57.38 90 VAL A C 1
ATOM 687 O O . VAL A 1 90 ? -3.144 -6.210 -19.263 1.00 57.38 90 VAL A O 1
ATOM 690 N N . LYS A 1 91 ? -1.000 -5.569 -19.398 1.00 53.84 91 LYS A N 1
ATOM 691 C CA . LYS A 1 91 ? -0.733 -5.607 -17.946 1.00 53.84 91 LYS A CA 1
ATOM 692 C C . LYS A 1 91 ? -0.715 -4.230 -17.290 1.00 53.84 91 LYS A C 1
ATOM 694 O O . LYS A 1 91 ? -0.512 -4.161 -16.082 1.00 53.84 91 LYS A O 1
ATOM 699 N N . ILE A 1 92 ? -0.998 -3.161 -18.038 1.00 47.62 92 ILE A N 1
ATOM 700 C CA . ILE A 1 92 ? -1.179 -1.803 -17.510 1.00 47.62 92 ILE A CA 1
ATOM 701 C C . ILE A 1 92 ? -2.227 -1.777 -16.398 1.00 47.62 92 ILE A C 1
ATOM 703 O O . ILE A 1 92 ? -2.180 -0.840 -15.621 1.00 47.62 92 ILE A O 1
ATOM 707 N N . LEU A 1 93 ? -3.112 -2.783 -16.263 1.00 45.91 93 LEU A N 1
ATOM 708 C CA . LEU A 1 93 ? -4.258 -2.767 -15.346 1.00 45.91 93 LEU A CA 1
ATOM 709 C C . LEU A 1 93 ? -4.124 -3.499 -14.003 1.00 45.91 93 LEU A C 1
ATOM 711 O O . LEU A 1 93 ? -4.931 -3.245 -13.113 1.00 45.91 93 LEU A O 1
ATOM 715 N N . THR A 1 94 ? -3.067 -4.275 -13.777 1.00 48.88 94 THR A N 1
ATOM 716 C CA . THR A 1 94 ? -2.917 -5.066 -12.540 1.00 48.88 94 THR A CA 1
ATOM 717 C C . THR A 1 94 ? -1.462 -4.955 -12.106 1.00 48.88 94 THR A C 1
ATOM 719 O O . THR A 1 94 ? -0.605 -5.119 -12.982 1.00 48.88 94 THR A O 1
ATOM 722 N N . PRO A 1 95 ? -1.111 -4.697 -10.823 1.00 50.44 95 PRO A N 1
ATOM 723 C CA . PRO A 1 95 ? 0.255 -5.011 -10.425 1.00 50.44 95 PRO A CA 1
ATOM 724 C C . PRO A 1 95 ? 0.431 -6.474 -10.821 1.00 50.44 95 PRO A C 1
ATOM 726 O O . PRO A 1 95 ? -0.525 -7.250 -10.720 1.00 50.44 95 PRO A O 1
ATOM 729 N N . ARG A 1 96 ? 1.591 -6.862 -11.357 1.00 52.03 96 ARG A N 1
ATOM 730 C CA . ARG A 1 96 ? 1.853 -8.294 -11.474 1.00 52.03 96 ARG A CA 1
ATOM 731 C C . ARG A 1 96 ? 1.674 -8.799 -10.051 1.00 52.03 96 ARG A C 1
ATOM 733 O O . ARG A 1 96 ? 2.483 -8.426 -9.205 1.00 52.03 96 ARG A O 1
ATOM 740 N N . TYR A 1 97 ? 0.575 -9.506 -9.777 1.00 49.00 97 TYR A N 1
ATOM 741 C CA . TYR A 1 97 ? 0.527 -10.478 -8.708 1.00 49.00 97 TYR A CA 1
ATOM 742 C C . TYR A 1 97 ? 1.749 -11.313 -9.020 1.00 49.00 97 TYR A C 1
ATOM 744 O O . TYR A 1 97 ? 1.761 -12.048 -10.008 1.00 49.00 97 TYR A O 1
ATOM 752 N N . ALA A 1 98 ? 2.856 -11.011 -8.340 1.00 51.94 98 ALA A N 1
ATOM 753 C CA . ALA A 1 98 ? 3.987 -11.899 -8.401 1.00 51.94 98 ALA A CA 1
ATOM 754 C C . ALA A 1 98 ? 3.445 -13.257 -7.939 1.00 51.94 98 ALA A C 1
ATOM 756 O O . ALA A 1 98 ? 2.361 -13.330 -7.348 1.00 51.94 98 ALA A O 1
ATOM 757 N N . ASP A 1 99 ? 4.186 -14.336 -8.154 1.00 59.53 99 ASP A N 1
ATOM 758 C CA . ASP A 1 99 ? 3.788 -15.623 -7.568 1.00 59.53 99 ASP A CA 1
ATOM 759 C C . ASP A 1 99 ? 3.526 -15.490 -6.046 1.00 59.53 99 ASP A C 1
ATOM 761 O O . ASP A 1 99 ? 2.793 -16.283 -5.464 1.00 59.53 99 ASP A O 1
ATOM 765 N N . ASN A 1 100 ? 4.049 -14.416 -5.433 1.00 75.19 100 ASN A N 1
ATOM 766 C CA . ASN A 1 100 ? 3.670 -13.897 -4.131 1.00 75.19 100 ASN A CA 1
ATOM 767 C C . ASN A 1 100 ? 2.793 -12.609 -4.192 1.00 75.19 100 ASN A C 1
ATOM 769 O O . ASN A 1 100 ? 3.243 -11.547 -4.635 1.00 75.19 100 ASN A O 1
ATOM 773 N N . ILE A 1 101 ? 1.565 -12.685 -3.662 1.00 79.69 101 ILE A N 1
ATOM 774 C CA . ILE A 1 101 ? 0.610 -11.566 -3.543 1.00 79.69 101 ILE A CA 1
ATOM 775 C C . ILE A 1 101 ? 1.112 -10.422 -2.651 1.00 79.69 101 ILE A C 1
ATOM 777 O O . ILE A 1 101 ? 0.787 -9.257 -2.902 1.00 79.69 101 ILE A O 1
ATOM 781 N N . ASP A 1 102 ? 1.952 -10.724 -1.661 1.00 83.56 102 ASP A N 1
ATOM 782 C CA . ASP A 1 102 ? 2.492 -9.743 -0.726 1.00 83.56 102 ASP A CA 1
ATOM 783 C C . ASP A 1 102 ? 3.336 -8.686 -1.435 1.00 83.56 102 ASP A C 1
ATOM 785 O O . ASP A 1 102 ? 3.210 -7.491 -1.167 1.00 83.56 102 ASP A O 1
ATOM 789 N N . TYR A 1 103 ? 4.150 -9.090 -2.412 1.00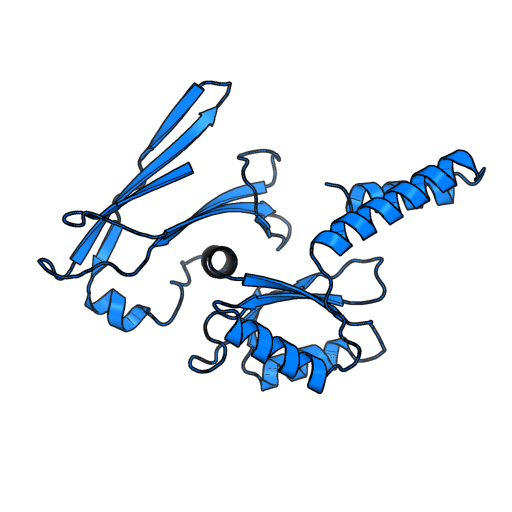 84.00 103 TYR A N 1
ATOM 790 C CA . TYR A 1 103 ? 4.988 -8.155 -3.168 1.00 84.00 103 TYR A CA 1
ATOM 791 C C . TYR A 1 103 ? 4.150 -7.186 -4.000 1.00 84.00 103 TYR A C 1
ATOM 793 O O . TYR A 1 103 ? 4.539 -6.039 -4.216 1.00 84.00 103 TYR A O 1
ATOM 801 N N . SER A 1 104 ? 2.969 -7.616 -4.429 1.00 83.25 104 SER A N 1
ATOM 802 C CA . SER A 1 104 ? 2.038 -6.797 -5.203 1.00 83.25 104 SER A CA 1
ATOM 803 C C . SER A 1 104 ? 1.272 -5.825 -4.321 1.00 83.25 104 SER A C 1
ATOM 805 O O . SER A 1 104 ? 1.094 -4.671 -4.710 1.00 83.25 104 SER A O 1
ATOM 807 N N . ILE A 1 105 ? 0.889 -6.254 -3.115 1.00 87.00 105 ILE A N 1
ATOM 808 C CA . ILE A 1 105 ? 0.359 -5.368 -2.074 1.00 87.00 105 ILE A CA 1
ATOM 809 C C . ILE A 1 105 ? 1.401 -4.297 -1.741 1.00 87.00 105 ILE A C 1
ATOM 811 O O . ILE A 1 105 ? 1.086 -3.109 -1.788 1.00 87.00 105 ILE A O 1
ATOM 815 N N . LEU A 1 106 ? 2.656 -4.687 -1.490 1.00 88.62 106 LEU A N 1
ATOM 816 C CA . LEU A 1 106 ? 3.743 -3.744 -1.224 1.00 88.62 106 LEU A CA 1
ATOM 817 C C . LEU A 1 106 ? 3.984 -2.794 -2.400 1.00 88.62 106 LEU A C 1
ATOM 819 O O . LEU A 1 106 ? 4.177 -1.599 -2.180 1.00 88.62 106 LEU A O 1
ATOM 823 N N . ALA A 1 107 ? 3.930 -3.281 -3.641 1.00 86.31 107 ALA A N 1
ATOM 824 C CA . ALA A 1 107 ? 4.027 -2.432 -4.825 1.00 86.31 107 ALA A CA 1
ATOM 825 C C . ALA A 1 107 ? 2.908 -1.381 -4.863 1.00 86.31 107 ALA A C 1
ATOM 827 O O . ALA A 1 107 ? 3.187 -0.195 -5.033 1.00 86.31 107 ALA A O 1
ATOM 828 N N . ILE A 1 108 ? 1.653 -1.770 -4.618 1.00 87.50 108 ILE A N 1
ATOM 829 C CA . ILE A 1 108 ? 0.558 -0.799 -4.536 1.00 87.50 108 ILE A CA 1
ATOM 830 C C . ILE A 1 108 ? 0.831 0.202 -3.410 1.00 87.50 108 ILE A C 1
ATOM 832 O O . ILE A 1 108 ? 0.938 1.392 -3.702 1.00 87.50 108 ILE A O 1
ATOM 836 N N . LYS A 1 109 ? 1.056 -0.266 -2.171 1.00 90.44 109 LYS A N 1
ATOM 837 C CA . LYS A 1 109 ? 1.312 0.590 -0.998 1.00 90.44 109 LYS A CA 1
ATOM 838 C C . LYS A 1 109 ? 2.442 1.594 -1.243 1.00 90.44 109 LYS A C 1
ATOM 840 O O . LYS A 1 109 ? 2.320 2.760 -0.882 1.00 90.44 109 LYS A O 1
ATOM 845 N N . SER A 1 110 ? 3.522 1.166 -1.898 1.00 88.69 110 SER A N 1
ATOM 846 C CA . SER A 1 110 ? 4.680 2.011 -2.237 1.00 88.69 110 SER A CA 1
ATOM 847 C C . SER A 1 110 ? 4.310 3.182 -3.141 1.00 88.69 110 SER A C 1
ATOM 849 O O . SER A 1 110 ? 4.883 4.261 -3.017 1.00 88.69 110 SER A O 1
ATOM 851 N N . SER A 1 111 ? 3.352 2.955 -4.039 1.00 87.12 111 SER A N 1
ATOM 852 C CA . SER A 1 111 ? 2.861 3.907 -5.036 1.00 87.12 111 SER A CA 1
ATOM 853 C C . SER A 1 111 ? 1.634 4.699 -4.594 1.00 87.12 111 SER A C 1
ATOM 855 O O . SER A 1 111 ? 1.136 5.538 -5.347 1.00 87.12 111 SER A O 1
ATOM 857 N N . SER A 1 112 ? 1.129 4.437 -3.396 1.00 89.81 112 SER A N 1
ATOM 858 C CA . SER A 1 112 ? -0.116 5.012 -2.921 1.00 89.81 112 SER A CA 1
ATOM 859 C C . SER A 1 112 ? 0.105 6.197 -1.994 1.00 89.81 112 SER A C 1
ATOM 861 O O . SER A 1 112 ? 1.071 6.274 -1.236 1.00 89.81 112 SER A O 1
ATOM 863 N N . ILE A 1 113 ? -0.872 7.093 -2.011 1.00 89.19 113 ILE A N 1
ATOM 864 C CA . ILE A 1 113 ? -1.131 8.029 -0.931 1.00 89.19 113 ILE A CA 1
ATOM 865 C C . ILE A 1 113 ? -1.877 7.248 0.154 1.00 89.19 113 ILE A C 1
ATOM 867 O O . ILE A 1 113 ? -2.923 6.645 -0.106 1.00 89.19 113 ILE A O 1
ATOM 871 N N . GLU A 1 114 ? -1.310 7.241 1.354 1.00 89.56 114 GLU A N 1
ATOM 872 C CA . GLU A 1 114 ? -1.869 6.593 2.539 1.00 89.56 114 GLU A CA 1
ATOM 873 C C . GLU A 1 114 ? -2.709 7.592 3.335 1.00 89.56 114 GLU A C 1
ATOM 875 O O . GLU A 1 114 ? -2.303 8.742 3.521 1.00 89.56 114 GLU A O 1
ATOM 880 N N . LYS A 1 115 ? -3.847 7.131 3.849 1.00 88.12 115 LYS A N 1
ATOM 881 C CA . LYS A 1 115 ? -4.634 7.854 4.845 1.00 88.12 115 LYS A CA 1
ATOM 882 C C . LYS A 1 115 ? -5.137 6.914 5.920 1.00 88.12 115 LYS A C 1
ATOM 884 O O . LYS A 1 115 ? -5.446 5.766 5.611 1.00 88.12 115 LYS A O 1
ATOM 889 N N . ILE A 1 116 ? -5.206 7.392 7.157 1.00 87.69 116 ILE A N 1
ATOM 890 C CA . ILE A 1 116 ? -5.622 6.584 8.302 1.00 87.69 116 ILE A CA 1
ATOM 891 C C . ILE A 1 116 ? -6.924 7.146 8.853 1.00 87.69 116 ILE A C 1
ATOM 893 O O . ILE A 1 116 ? -7.085 8.355 8.998 1.00 87.69 116 ILE A O 1
ATOM 897 N N . PHE A 1 117 ? -7.841 6.246 9.165 1.00 87.44 117 PHE A N 1
ATOM 898 C CA . PHE A 1 117 ? -9.132 6.545 9.753 1.00 87.44 117 PHE A CA 1
ATOM 899 C C . PHE A 1 117 ? -9.331 5.747 11.021 1.00 87.44 117 PHE A C 1
ATOM 901 O O . PHE A 1 117 ? -8.854 4.621 11.113 1.00 87.44 117 PHE A O 1
ATOM 908 N N . LYS A 1 118 ? -10.097 6.297 11.954 1.00 87.56 118 LYS A N 1
ATOM 909 C CA . LYS A 1 118 ? -10.620 5.582 13.109 1.00 87.56 118 LYS A CA 1
ATOM 910 C C . LYS A 1 118 ? -12.114 5.409 12.952 1.00 87.56 118 LYS A C 1
ATOM 912 O O . LYS A 1 118 ? -12.839 6.388 12.776 1.00 87.56 118 LYS A O 1
ATOM 917 N N . LEU A 1 119 ? -12.568 4.170 13.062 1.00 87.06 119 LEU A N 1
ATOM 918 C CA . LEU A 1 119 ? -13.979 3.838 13.134 1.00 87.06 119 LEU A CA 1
ATOM 919 C C . LEU A 1 119 ? -14.296 3.303 14.537 1.00 87.06 119 LEU A C 1
ATOM 921 O O . LEU A 1 119 ? -13.826 2.215 14.878 1.00 87.06 119 LEU A O 1
ATOM 925 N N . PRO A 1 120 ? -15.064 4.031 15.367 1.00 84.75 120 PRO A N 1
ATOM 926 C CA . PRO A 1 120 ? -15.441 3.565 16.698 1.00 84.75 120 PRO A CA 1
ATOM 927 C C . PRO A 1 120 ? -16.176 2.218 16.645 1.00 84.75 120 PRO A C 1
ATOM 929 O O . PRO A 1 120 ? -17.168 2.061 15.931 1.00 84.75 120 PRO A O 1
ATOM 932 N N . MET A 1 121 ? -15.705 1.243 17.423 1.00 75.25 121 MET A N 1
ATOM 933 C CA . MET A 1 121 ? -16.282 -0.101 17.470 1.00 75.25 121 MET A CA 1
ATOM 934 C C . MET A 1 121 ? -17.571 -0.066 18.294 1.00 75.25 121 MET A C 1
ATOM 936 O O . MET A 1 121 ? -17.553 0.030 19.519 1.00 75.25 121 MET A O 1
ATOM 940 N N . LYS A 1 122 ? -18.711 -0.120 17.605 1.00 77.25 122 LYS A N 1
ATOM 941 C CA . LYS A 1 122 ? -20.028 -0.390 18.196 1.00 77.25 122 LYS A CA 1
ATOM 942 C C . LYS A 1 122 ? -20.490 -1.777 17.750 1.00 77.25 122 LYS A C 1
ATOM 944 O O . LYS A 1 122 ? -20.008 -2.305 16.747 1.00 77.25 122 LYS A O 1
ATOM 949 N N . ASN A 1 123 ? -21.446 -2.362 18.470 1.00 71.38 123 ASN A N 1
ATOM 950 C CA . ASN A 1 123 ? -21.986 -3.684 18.138 1.00 71.38 123 ASN A CA 1
ATOM 951 C C . ASN A 1 123 ? -22.418 -3.756 16.659 1.00 71.38 123 ASN A C 1
ATOM 953 O O . ASN A 1 123 ? -23.240 -2.955 16.218 1.00 71.38 123 ASN A O 1
ATOM 957 N N . GLY A 1 124 ? -21.864 -4.715 15.908 1.00 74.31 124 GLY A N 1
ATOM 958 C CA . GLY A 1 124 ? -22.208 -4.981 14.503 1.00 74.31 124 GLY A CA 1
ATOM 959 C C . GLY A 1 124 ? -21.502 -4.112 13.452 1.00 74.31 124 GLY A C 1
ATOM 960 O O . GLY A 1 124 ? -21.726 -4.312 12.260 1.00 74.31 124 GLY A O 1
ATOM 961 N N . VAL A 1 125 ? -20.635 -3.170 13.847 1.00 83.38 125 VAL A N 1
ATOM 962 C CA . VAL A 1 125 ? -19.913 -2.304 12.891 1.00 83.38 125 VAL A CA 1
ATOM 963 C C . VAL A 1 125 ? -18.947 -3.102 12.009 1.00 83.38 125 VAL A C 1
ATOM 965 O O . VAL A 1 125 ? -18.841 -2.805 10.822 1.00 83.38 125 VAL A O 1
ATOM 968 N N . GLY A 1 126 ? -18.294 -4.135 12.552 1.00 82.62 126 GLY A N 1
ATOM 969 C CA . GLY A 1 126 ? -17.389 -5.005 11.789 1.00 82.62 126 GLY A CA 1
ATOM 970 C C . GLY A 1 126 ? -18.087 -5.702 10.617 1.00 82.62 126 GLY A C 1
ATOM 971 O O . GLY A 1 126 ? -17.670 -5.543 9.474 1.00 82.62 126 GLY A O 1
ATOM 972 N N . ASP A 1 127 ? -19.204 -6.389 10.874 1.00 86.00 127 ASP A N 1
ATOM 973 C CA . ASP A 1 127 ? -19.969 -7.084 9.827 1.00 86.00 127 ASP A CA 1
ATOM 974 C C . ASP A 1 127 ? -20.517 -6.109 8.777 1.00 86.00 127 ASP A C 1
ATOM 976 O O . ASP A 1 127 ? -20.484 -6.386 7.574 1.00 86.00 127 ASP A O 1
ATOM 980 N N . LYS A 1 128 ? -20.978 -4.931 9.222 1.00 89.75 128 LYS A N 1
ATOM 981 C CA . LYS A 1 128 ? -21.438 -3.862 8.329 1.00 89.75 128 LYS A CA 1
ATOM 982 C C . LYS A 1 128 ? -20.308 -3.373 7.418 1.00 89.75 128 LYS A C 1
ATOM 984 O O . LYS A 1 128 ? -20.525 -3.188 6.225 1.00 89.75 128 LYS A O 1
ATOM 989 N N . LEU A 1 129 ? -19.110 -3.185 7.967 1.00 89.44 129 LEU A N 1
ATOM 990 C CA . LEU A 1 129 ? -17.924 -2.754 7.231 1.00 89.44 129 LEU A CA 1
ATOM 991 C C . LEU A 1 129 ? -17.493 -3.782 6.181 1.00 89.44 129 LEU A C 1
ATOM 993 O O . LEU A 1 129 ? -17.233 -3.412 5.038 1.00 89.44 129 LEU A O 1
ATOM 997 N N . LEU A 1 130 ? -17.473 -5.066 6.541 1.00 90.81 130 LEU A N 1
ATOM 998 C CA . LEU A 1 130 ? -17.145 -6.146 5.609 1.00 90.81 130 LEU A CA 1
ATOM 999 C C . LEU A 1 130 ? -18.178 -6.265 4.484 1.00 90.81 130 LEU A C 1
ATOM 1001 O O . LEU A 1 130 ? -17.805 -6.374 3.317 1.00 90.81 130 LEU A O 1
ATOM 1005 N N . THR A 1 131 ? -19.467 -6.173 4.822 1.00 92.44 131 THR A N 1
ATOM 1006 C CA . THR A 1 131 ? -20.558 -6.176 3.834 1.00 92.44 131 THR A CA 1
ATOM 1007 C C . THR A 1 131 ? -20.426 -4.991 2.880 1.00 92.44 131 THR A C 1
ATOM 1009 O O . THR A 1 131 ? -20.476 -5.163 1.666 1.00 92.44 131 THR A O 1
ATOM 1012 N N . TYR A 1 132 ? -20.159 -3.798 3.415 1.00 92.00 132 TYR A N 1
ATOM 1013 C CA . TYR A 1 132 ? -19.955 -2.596 2.614 1.00 92.00 132 TYR A CA 1
ATOM 1014 C C . TYR A 1 132 ? -18.780 -2.726 1.637 1.00 92.00 132 TYR A C 1
ATOM 1016 O O . TYR A 1 132 ? -18.897 -2.341 0.476 1.00 92.00 132 TYR A O 1
ATOM 1024 N N . LEU A 1 133 ? -17.644 -3.271 2.084 1.00 91.75 133 LEU A N 1
ATOM 1025 C CA . LEU A 1 133 ? -16.500 -3.509 1.205 1.00 91.75 133 LEU A CA 1
ATOM 1026 C C . LEU A 1 133 ? -16.849 -4.490 0.080 1.00 91.75 133 LEU A C 1
ATOM 1028 O O . LEU A 1 133 ? -16.531 -4.217 -1.080 1.00 91.75 133 LEU A O 1
ATOM 1032 N N . ALA A 1 134 ? -17.543 -5.583 0.402 1.00 91.62 134 ALA A N 1
ATOM 1033 C CA . ALA A 1 134 ? -17.991 -6.555 -0.590 1.00 91.62 134 ALA A CA 1
ATOM 1034 C C . ALA A 1 134 ? -18.932 -5.922 -1.633 1.00 91.62 134 ALA A C 1
ATOM 1036 O O . ALA A 1 134 ? -18.730 -6.120 -2.831 1.00 91.62 134 ALA A O 1
ATOM 1037 N N . ASP A 1 135 ? -19.880 -5.081 -1.203 1.00 91.31 135 ASP A N 1
ATOM 1038 C CA . ASP A 1 135 ? -20.798 -4.336 -2.084 1.00 91.31 135 ASP A CA 1
ATOM 1039 C C . ASP A 1 135 ? -20.079 -3.333 -3.008 1.00 91.31 135 ASP A C 1
ATOM 1041 O O . ASP A 1 135 ? -20.646 -2.862 -3.999 1.00 91.31 135 ASP A O 1
ATOM 1045 N N . LYS A 1 136 ? -18.831 -2.971 -2.685 1.00 88.94 136 LYS A N 1
ATOM 1046 C CA . LYS A 1 136 ? -17.968 -2.078 -3.474 1.00 88.94 136 LYS A CA 1
ATOM 1047 C C . LYS A 1 136 ? -16.868 -2.818 -4.239 1.00 88.94 136 LYS A C 1
ATOM 1049 O O . LYS A 1 136 ? -15.903 -2.186 -4.665 1.00 88.94 136 LYS A O 1
ATOM 1054 N N . ASP A 1 137 ? -17.016 -4.129 -4.429 1.00 89.50 137 ASP A N 1
ATOM 1055 C CA . ASP A 1 137 ? -16.064 -5.004 -5.123 1.00 89.50 137 ASP A CA 1
ATOM 1056 C C . ASP A 1 137 ? -14.667 -5.057 -4.476 1.00 89.50 137 ASP A C 1
ATOM 1058 O O . ASP A 1 137 ? -13.672 -5.358 -5.145 1.00 89.50 137 ASP A O 1
ATOM 1062 N N . PHE A 1 138 ? -14.558 -4.781 -3.175 1.00 90.38 138 PHE A N 1
ATOM 1063 C CA . PHE A 1 138 ? -13.333 -5.048 -2.429 1.00 90.38 138 PHE A CA 1
ATOM 1064 C C . PHE A 1 138 ? -13.320 -6.501 -1.969 1.00 90.38 138 PHE A C 1
ATOM 1066 O O . PHE A 1 138 ? -14.280 -7.004 -1.390 1.00 90.38 138 PHE A O 1
ATOM 1073 N N . VAL A 1 139 ? -12.205 -7.182 -2.219 1.00 89.56 139 VAL A N 1
ATOM 1074 C CA . VAL A 1 139 ? -12.017 -8.585 -1.848 1.00 89.56 139 VAL A CA 1
ATOM 1075 C C . VAL A 1 139 ? -10.770 -8.715 -1.001 1.00 89.56 139 VAL A C 1
ATOM 1077 O O . VAL A 1 139 ? -9.742 -8.105 -1.300 1.00 89.56 139 VAL A O 1
ATOM 1080 N N . GLU A 1 140 ? -10.865 -9.526 0.046 1.00 89.56 140 GLU A N 1
ATOM 1081 C CA . GLU A 1 140 ? -9.728 -9.851 0.890 1.00 89.56 140 GLU A CA 1
ATOM 1082 C C . GLU A 1 140 ? -8.629 -10.514 0.049 1.00 89.56 140 GLU A C 1
ATOM 1084 O O . GLU A 1 140 ? -8.823 -11.548 -0.592 1.00 89.56 140 GLU A O 1
ATOM 1089 N N . SER A 1 141 ? -7.480 -9.851 -0.001 1.00 84.69 141 SER A N 1
ATOM 1090 C CA . SER A 1 141 ? -6.285 -10.302 -0.719 1.00 84.69 141 SER A CA 1
ATOM 1091 C C . SER A 1 141 ? -5.299 -11.015 0.206 1.00 84.69 141 SER A C 1
ATOM 1093 O O . SER A 1 141 ? -4.525 -11.856 -0.241 1.00 84.69 141 SER A O 1
ATOM 1095 N N . ARG A 1 142 ? -5.350 -10.674 1.494 1.00 83.31 142 ARG A N 1
ATOM 1096 C CA . ARG A 1 142 ? -4.550 -11.180 2.610 1.00 83.31 142 ARG A CA 1
ATOM 1097 C C . ARG A 1 142 ? -5.308 -10.836 3.899 1.00 83.31 142 ARG A C 1
ATOM 1099 O O . ARG A 1 142 ? -6.060 -9.861 3.836 1.00 83.31 142 ARG A O 1
ATOM 1106 N N . PRO A 1 143 ? -5.103 -11.543 5.031 1.00 85.12 143 PRO A N 1
ATOM 1107 C CA . PRO A 1 143 ? -5.705 -11.157 6.303 1.00 85.12 143 PRO A CA 1
ATOM 1108 C C . P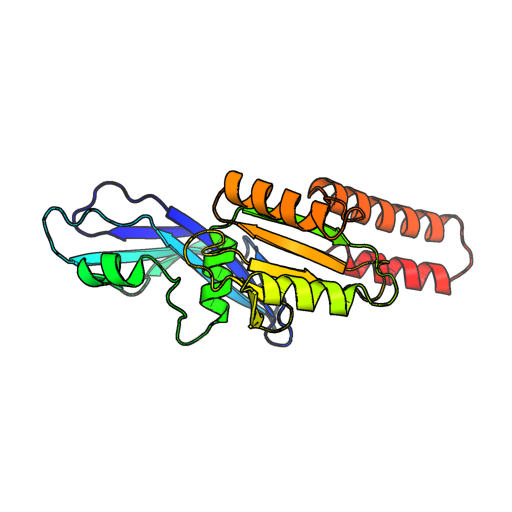RO A 1 143 ? -5.630 -9.650 6.544 1.00 85.12 143 PRO A C 1
ATOM 1110 O O . PRO A 1 143 ? -4.552 -9.055 6.436 1.00 85.12 143 PRO A O 1
ATOM 1113 N N . ASP A 1 144 ? -6.802 -9.060 6.775 1.00 86.25 144 ASP A N 1
ATOM 1114 C CA . ASP A 1 144 ? -7.021 -7.635 7.042 1.00 86.25 144 ASP A CA 1
ATOM 1115 C C . ASP A 1 144 ? -6.718 -6.673 5.880 1.00 86.25 144 ASP A C 1
ATOM 1117 O O . ASP A 1 144 ? -6.878 -5.465 6.039 1.00 86.25 144 ASP A O 1
ATOM 1121 N N . VAL A 1 145 ? -6.338 -7.159 4.692 1.00 89.12 145 VAL A N 1
ATOM 1122 C CA . VAL A 1 145 ? -6.038 -6.331 3.512 1.00 89.12 145 VAL A CA 1
ATOM 1123 C C . VAL A 1 145 ? -6.979 -6.652 2.356 1.00 89.12 145 VAL A C 1
ATOM 1125 O O . VAL A 1 145 ? -6.901 -7.699 1.708 1.00 89.12 145 VAL A O 1
ATOM 1128 N N . TYR A 1 146 ? -7.806 -5.676 2.014 1.00 91.44 146 TYR A N 1
ATOM 1129 C CA . TYR A 1 146 ? -8.824 -5.743 0.979 1.00 91.44 146 TYR A CA 1
ATOM 1130 C C . TYR A 1 146 ? -8.392 -4.936 -0.239 1.00 91.44 146 TYR A C 1
ATOM 1132 O O . TYR A 1 146 ? -8.048 -3.759 -0.134 1.00 91.44 146 TYR A O 1
ATOM 1140 N N . ALA A 1 147 ? -8.433 -5.560 -1.411 1.00 89.88 147 ALA A N 1
ATOM 1141 C CA . ALA A 1 147 ? -8.098 -4.932 -2.678 1.00 89.88 147 ALA A CA 1
ATOM 1142 C C . ALA A 1 147 ? -9.349 -4.767 -3.540 1.00 89.88 147 ALA A C 1
ATOM 1144 O O . ALA A 1 147 ? -10.159 -5.687 -3.662 1.00 89.88 147 ALA A O 1
ATOM 1145 N N . SER A 1 148 ? -9.489 -3.605 -4.172 1.00 88.19 148 SER A N 1
ATOM 1146 C CA . SER A 1 148 ? -10.556 -3.377 -5.145 1.00 88.19 148 SER A CA 1
ATOM 1147 C C . SER A 1 148 ? -10.355 -4.243 -6.389 1.00 88.19 148 SER A C 1
ATOM 1149 O O . SER A 1 148 ? -9.290 -4.220 -7.014 1.00 88.19 148 SER A O 1
ATOM 1151 N N . LYS A 1 149 ? -11.411 -4.953 -6.790 1.00 81.69 149 LYS A N 1
ATOM 1152 C CA . LYS A 1 149 ? -11.509 -5.626 -8.091 1.00 81.69 149 LYS A CA 1
ATOM 1153 C C . LYS A 1 149 ? -12.117 -4.743 -9.175 1.00 81.69 149 LYS A C 1
ATOM 1155 O O . LYS A 1 149 ? -12.099 -5.139 -10.338 1.00 81.69 149 LYS A O 1
ATOM 1160 N N . ASN A 1 150 ? -12.624 -3.560 -8.828 1.00 78.06 150 ASN A N 1
ATOM 1161 C CA . ASN A 1 150 ? -13.234 -2.647 -9.784 1.00 78.06 150 ASN A CA 1
ATOM 1162 C C . ASN A 1 150 ? -12.142 -1.938 -10.616 1.00 78.06 150 ASN A C 1
ATOM 1164 O O . ASN A 1 150 ? -11.382 -1.127 -10.068 1.00 78.06 150 ASN A O 1
ATOM 1168 N N . PRO A 1 151 ? -12.043 -2.212 -11.932 1.00 69.56 151 PRO A N 1
ATOM 1169 C CA . PRO A 1 151 ? -10.973 -1.677 -12.768 1.00 69.56 151 PRO A CA 1
ATOM 1170 C C . PRO A 1 151 ? -11.174 -0.201 -13.143 1.00 69.56 151 PRO A C 1
ATOM 1172 O O . PRO A 1 151 ? -10.235 0.417 -13.647 1.00 69.56 151 PRO A O 1
ATOM 1175 N N . GLU A 1 152 ? -12.361 0.364 -12.906 1.00 72.06 152 GLU A N 1
ATOM 1176 C CA . GLU A 1 152 ? -12.724 1.714 -13.340 1.00 72.06 152 GLU A CA 1
ATOM 1177 C C . GLU A 1 152 ? -12.586 2.741 -12.214 1.00 72.06 152 GLU A C 1
ATOM 1179 O O . GLU A 1 152 ? -11.878 3.733 -12.368 1.00 72.06 152 GLU A O 1
ATOM 1184 N N . SER A 1 153 ? -13.227 2.507 -11.065 1.00 69.94 153 SER A N 1
ATOM 1185 C CA . SER A 1 153 ? -13.366 3.538 -10.020 1.00 69.94 153 SER A CA 1
ATOM 1186 C C . SER A 1 153 ? -12.265 3.484 -8.959 1.00 69.94 153 SER A C 1
ATOM 1188 O O . SER A 1 153 ? -11.651 4.500 -8.633 1.00 69.94 153 SER A O 1
ATOM 1190 N N . PHE A 1 154 ? -11.960 2.287 -8.456 1.00 79.19 154 PHE A N 1
ATOM 1191 C CA . PHE A 1 154 ? -11.046 2.095 -7.322 1.00 79.19 154 PHE A CA 1
ATOM 1192 C C . PHE A 1 154 ? -9.843 1.243 -7.682 1.00 79.19 154 PHE A C 1
ATOM 1194 O O . PHE A 1 154 ? -9.322 0.486 -6.865 1.00 79.19 154 PHE A O 1
ATOM 1201 N N . ARG A 1 155 ? -9.386 1.340 -8.926 1.00 80.19 155 ARG A N 1
ATOM 1202 C CA . ARG A 1 155 ? -8.252 0.545 -9.369 1.00 80.19 155 ARG A CA 1
ATOM 1203 C C . ARG A 1 155 ? -7.011 0.842 -8.525 1.00 80.19 155 ARG A C 1
ATOM 1205 O O . ARG A 1 155 ? -6.669 2.004 -8.307 1.00 80.19 155 ARG A O 1
ATOM 1212 N N . TYR A 1 156 ? -6.367 -0.229 -8.057 1.00 79.62 156 TYR A N 1
ATOM 1213 C CA . TYR A 1 156 ? -5.231 -0.199 -7.125 1.00 79.62 156 TYR A CA 1
ATOM 1214 C C . TYR A 1 156 ? -5.518 0.468 -5.778 1.00 79.62 156 TYR A C 1
ATOM 1216 O O . TYR A 1 156 ? -4.594 0.946 -5.124 1.00 79.62 156 TYR A O 1
ATOM 1224 N N . CYS A 1 157 ? -6.780 0.519 -5.356 1.00 89.12 157 CYS A N 1
ATOM 1225 C CA . CYS A 1 157 ? -7.098 0.913 -3.994 1.00 89.12 157 CYS A CA 1
ATOM 1226 C C . CYS A 1 157 ? -6.983 -0.295 -3.066 1.00 89.12 157 CYS A C 1
ATOM 1228 O O . CYS A 1 157 ? -7.493 -1.375 -3.383 1.00 89.12 157 CYS A O 1
ATOM 1230 N N . LEU A 1 158 ? -6.337 -0.085 -1.921 1.00 91.88 158 LEU A N 1
ATOM 1231 C CA . LEU A 1 158 ? -6.314 -1.045 -0.824 1.00 91.88 158 LEU A CA 1
ATOM 1232 C C . LEU A 1 158 ? -6.965 -0.434 0.409 1.00 91.88 158 LEU A C 1
ATOM 1234 O O . LEU A 1 158 ? -6.814 0.761 0.675 1.00 91.88 158 LEU A O 1
ATOM 1238 N N . VAL A 1 159 ? -7.632 -1.282 1.175 1.00 92.06 159 VAL A N 1
ATOM 1239 C CA . VAL A 1 159 ? -8.113 -0.995 2.520 1.00 92.06 159 VAL A CA 1
ATOM 1240 C C . VAL A 1 159 ? -7.457 -2.008 3.446 1.00 92.06 159 VAL A C 1
ATOM 1242 O O . VAL A 1 159 ? -7.573 -3.206 3.224 1.00 92.06 159 VAL A O 1
ATOM 1245 N N . GLU A 1 160 ? -6.727 -1.534 4.444 1.00 91.06 160 GLU A N 1
ATOM 1246 C CA . GLU A 1 160 ? -6.068 -2.368 5.445 1.00 91.06 160 GLU A CA 1
ATOM 1247 C C . GLU A 1 160 ? -6.641 -2.056 6.822 1.00 91.06 160 GLU A C 1
ATOM 1249 O O . GLU A 1 160 ? -6.679 -0.896 7.241 1.00 91.06 160 GLU A O 1
ATOM 1254 N N . PHE A 1 161 ? -7.085 -3.088 7.527 1.00 87.69 161 PHE A N 1
ATOM 1255 C CA . PHE A 1 161 ? -7.534 -2.974 8.902 1.00 87.69 161 PHE A CA 1
ATOM 1256 C C . PHE A 1 161 ? -6.372 -3.197 9.853 1.00 87.69 161 PHE A C 1
ATOM 1258 O O . PHE A 1 161 ? -5.566 -4.108 9.705 1.00 87.69 161 PHE A O 1
ATOM 1265 N N . ILE A 1 162 ? -6.290 -2.328 10.848 1.00 81.31 162 ILE A N 1
ATOM 1266 C CA . ILE A 1 162 ? -5.336 -2.430 11.937 1.00 81.31 162 ILE A CA 1
ATOM 1267 C C . ILE A 1 162 ? -6.162 -2.606 13.196 1.00 81.31 162 ILE A C 1
ATOM 1269 O O . ILE A 1 162 ? -6.680 -1.643 13.769 1.00 81.31 162 ILE A O 1
ATOM 1273 N N . MET A 1 163 ? -6.299 -3.865 13.587 1.00 67.00 163 MET A N 1
ATOM 1274 C CA . MET A 1 163 ? -6.869 -4.249 14.867 1.00 67.00 163 MET A CA 1
ATOM 1275 C C . MET A 1 163 ? -5.813 -3.994 15.945 1.00 67.00 163 MET A C 1
ATOM 1277 O O . MET A 1 163 ? -4.710 -4.531 15.883 1.00 67.00 163 MET A O 1
ATOM 1281 N N . GLN A 1 164 ? -6.129 -3.141 16.916 1.00 63.44 164 GLN A N 1
ATOM 1282 C CA . GLN A 1 164 ? -5.304 -2.942 18.107 1.00 63.44 164 GLN A CA 1
ATOM 1283 C C . GLN A 1 164 ? -6.110 -3.419 19.311 1.00 63.44 164 GLN A C 1
ATOM 1285 O O . GLN A 1 164 ? -7.216 -2.935 19.534 1.00 63.44 164 GLN A O 1
ATOM 1290 N N . GLU A 1 165 ? -5.556 -4.348 20.092 1.00 49.94 165 GLU A N 1
ATOM 1291 C CA . GLU A 1 165 ? -6.251 -5.016 21.209 1.00 49.94 165 GLU A CA 1
ATOM 1292 C C . GLU A 1 165 ? -6.790 -4.056 22.291 1.00 49.94 165 GLU A C 1
ATOM 1294 O O . GLU A 1 165 ? -7.647 -4.440 23.082 1.00 49.94 165 GLU A O 1
ATOM 1299 N N . PHE A 1 166 ? -6.322 -2.802 22.322 1.00 50.69 166 PHE A N 1
ATOM 1300 C CA . PHE A 1 166 ? -6.601 -1.840 23.395 1.00 50.69 166 PHE A CA 1
ATOM 1301 C C . PHE A 1 166 ? -7.191 -0.503 22.924 1.00 50.69 166 PHE A C 1
ATOM 1303 O O . PHE A 1 166 ? -7.246 0.445 23.708 1.00 50.69 166 PHE A O 1
ATOM 1310 N N . VAL A 1 167 ? -7.620 -0.396 21.663 1.00 59.72 167 VAL A N 1
ATOM 1311 C CA . VAL A 1 167 ? -8.209 0.840 21.129 1.00 59.72 167 VAL A CA 1
ATOM 1312 C C . VAL A 1 167 ? -9.709 0.666 20.918 1.00 59.72 167 VAL A C 1
ATOM 1314 O O . VAL A 1 167 ? -10.147 -0.284 20.277 1.00 59.72 167 VAL A O 1
ATOM 1317 N N . ASP A 1 168 ? -10.500 1.620 21.425 1.00 65.62 168 ASP A N 1
ATOM 1318 C CA . ASP A 1 168 ? -11.935 1.739 21.133 1.00 65.62 168 ASP A CA 1
ATOM 1319 C C . ASP A 1 168 ? -12.135 2.107 19.650 1.00 65.62 168 ASP A C 1
ATOM 1321 O O . ASP A 1 168 ? -12.311 3.275 19.283 1.00 65.62 168 ASP A O 1
ATOM 1325 N N . GLY A 1 169 ? -12.048 1.110 18.771 1.00 76.38 169 GLY A N 1
ATOM 1326 C CA . GLY A 1 169 ? -12.259 1.261 17.335 1.00 76.38 169 GLY A CA 1
ATOM 1327 C C . GLY A 1 169 ? -11.287 0.488 16.459 1.00 76.38 169 GLY A C 1
ATOM 1328 O O . GLY A 1 169 ? -10.268 -0.025 16.907 1.00 76.38 169 GLY A O 1
ATOM 1329 N N . ILE A 1 170 ? -11.624 0.433 15.174 1.00 84.69 170 ILE A N 1
ATOM 1330 C CA . ILE A 1 170 ? -10.766 -0.117 14.129 1.00 84.69 170 ILE A CA 1
ATOM 1331 C C . ILE A 1 170 ? -10.042 1.041 13.458 1.00 84.69 170 ILE A C 1
ATOM 1333 O O . ILE A 1 170 ? -10.677 2.001 13.009 1.00 84.69 170 ILE A O 1
ATOM 1337 N N . ASN A 1 171 ? -8.723 0.926 13.341 1.00 86.50 171 ASN A N 1
ATOM 1338 C CA . ASN A 1 171 ? -7.956 1.813 12.485 1.00 86.50 171 ASN A CA 1
ATOM 1339 C C . ASN A 1 171 ? -7.984 1.266 11.056 1.00 86.50 171 ASN A C 1
ATOM 1341 O O . ASN A 1 171 ? -7.632 0.115 10.814 1.00 86.50 171 ASN A O 1
ATOM 1345 N N . ILE A 1 172 ? -8.402 2.087 10.102 1.00 89.19 172 ILE A N 1
ATOM 1346 C CA . ILE A 1 172 ? -8.530 1.725 8.694 1.00 89.19 172 ILE A CA 1
ATOM 1347 C C . ILE A 1 172 ? -7.510 2.544 7.913 1.00 89.19 172 ILE A C 1
ATOM 1349 O O . ILE A 1 172 ? -7.585 3.771 7.873 1.00 89.19 172 ILE A O 1
ATOM 1353 N N . LYS A 1 173 ? -6.552 1.877 7.278 1.00 90.38 173 LYS A N 1
ATOM 1354 C CA . LYS A 1 173 ? -5.643 2.501 6.321 1.00 90.38 173 LYS A CA 1
ATOM 1355 C C . LYS A 1 173 ? -6.206 2.366 4.919 1.00 90.38 173 LYS A C 1
ATOM 1357 O O . LYS A 1 173 ? -6.486 1.264 4.461 1.00 90.38 173 LYS A O 1
ATOM 1362 N N . ILE A 1 174 ? -6.321 3.482 4.215 1.00 91.75 174 ILE A N 1
ATOM 1363 C CA . ILE A 1 174 ? -6.714 3.505 2.810 1.00 91.75 174 ILE A CA 1
ATOM 1364 C C . ILE A 1 174 ? -5.510 3.924 1.978 1.00 91.75 174 ILE A C 1
ATOM 1366 O O . ILE A 1 174 ? -4.906 4.974 2.203 1.00 91.75 174 ILE A O 1
ATOM 1370 N N . TYR A 1 175 ? -5.194 3.101 0.987 1.00 91.69 175 TYR A N 1
ATOM 1371 C CA . TYR A 1 175 ? -4.157 3.344 -0.001 1.00 91.69 175 TYR A CA 1
ATOM 1372 C C . TYR A 1 175 ? -4.824 3.646 -1.337 1.00 91.69 175 TYR A C 1
ATOM 1374 O O . TYR A 1 175 ? -5.586 2.831 -1.850 1.00 91.69 175 TYR A O 1
ATOM 1382 N N . THR A 1 176 ? -4.544 4.815 -1.906 1.00 90.94 176 THR A N 1
ATOM 1383 C CA . THR A 1 176 ? -5.102 5.248 -3.201 1.00 90.94 176 THR A CA 1
ATOM 1384 C C . THR A 1 176 ? -4.010 5.808 -4.097 1.00 90.94 176 THR A C 1
ATOM 1386 O O . THR A 1 176 ? -2.972 6.242 -3.604 1.00 90.94 176 THR A O 1
ATOM 1389 N N . ARG A 1 177 ? -4.197 5.800 -5.421 1.00 86.06 177 ARG A N 1
ATOM 1390 C CA . ARG A 1 177 ? -3.159 6.289 -6.343 1.00 86.06 177 ARG A CA 1
ATOM 1391 C C . ARG A 1 177 ? -3.173 7.809 -6.490 1.00 86.06 177 ARG A C 1
ATOM 1393 O O . ARG A 1 177 ? -2.131 8.398 -6.756 1.00 86.06 177 ARG A O 1
ATOM 1400 N N . THR A 1 178 ? -4.336 8.439 -6.334 1.00 85.50 178 THR A N 1
ATOM 1401 C CA . THR A 1 178 ? -4.516 9.883 -6.525 1.00 85.50 178 THR A CA 1
ATOM 1402 C C . THR A 1 178 ? -5.313 10.506 -5.385 1.00 85.50 178 THR A C 1
ATOM 1404 O O . THR A 1 178 ? -6.156 9.856 -4.768 1.00 85.50 178 THR A O 1
ATOM 1407 N N . THR A 1 179 ? -5.109 11.802 -5.148 1.00 86.25 179 THR A N 1
ATOM 1408 C CA . THR A 1 179 ? -5.888 12.572 -4.165 1.00 86.25 179 THR A CA 1
ATOM 1409 C C . THR A 1 179 ? -7.384 12.551 -4.483 1.00 86.25 179 THR A C 1
ATOM 1411 O O . THR A 1 179 ? -8.213 12.505 -3.583 1.00 86.25 179 THR A O 1
ATOM 1414 N N . SER A 1 180 ? -7.757 12.528 -5.765 1.00 86.94 180 SER A N 1
ATOM 1415 C CA . SER A 1 180 ? -9.161 12.424 -6.174 1.00 86.94 180 SER A CA 1
ATOM 1416 C C . SER A 1 180 ? -9.784 11.090 -5.758 1.00 86.94 180 SER A C 1
ATOM 1418 O O . SER A 1 180 ? -10.887 11.089 -5.217 1.00 86.94 180 SER A O 1
ATOM 1420 N N . GLN A 1 181 ? -9.076 9.968 -5.950 1.00 87.62 181 GLN A N 1
ATOM 1421 C CA . GLN A 1 181 ? -9.527 8.660 -5.457 1.00 87.62 181 GLN A CA 1
ATOM 1422 C C . GLN A 1 181 ? -9.623 8.645 -3.931 1.00 87.62 181 GLN A C 1
ATOM 1424 O O . GLN A 1 181 ? -10.594 8.129 -3.385 1.00 87.62 181 GLN A O 1
ATOM 1429 N N . GLN A 1 182 ? -8.646 9.244 -3.247 1.00 88.62 182 GLN A N 1
ATOM 1430 C CA . GLN A 1 182 ? -8.651 9.370 -1.792 1.00 88.62 182 GLN A CA 1
ATOM 1431 C C . GLN A 1 182 ? -9.888 10.120 -1.287 1.00 88.62 182 GLN A C 1
ATOM 1433 O O . GLN A 1 182 ? -10.578 9.637 -0.394 1.00 88.62 182 GLN A O 1
ATOM 1438 N N . ASN A 1 183 ? -10.197 11.271 -1.888 1.00 87.25 183 ASN A N 1
ATOM 1439 C CA . ASN A 1 183 ? -11.354 12.086 -1.522 1.00 87.25 183 ASN A CA 1
ATOM 1440 C C . ASN A 1 183 ? -12.675 11.369 -1.831 1.00 87.25 183 ASN A C 1
ATOM 1442 O O . ASN A 1 183 ? -13.615 11.443 -1.043 1.00 87.25 183 ASN A O 1
ATOM 1446 N N . ALA A 1 184 ? -12.753 10.645 -2.950 1.00 89.19 184 ALA A N 1
ATOM 1447 C CA . ALA A 1 184 ? -13.927 9.843 -3.280 1.00 89.19 184 ALA A CA 1
ATOM 1448 C C . ALA A 1 184 ? -14.148 8.719 -2.253 1.00 89.19 184 ALA A C 1
ATOM 1450 O O . ALA A 1 184 ? -15.255 8.579 -1.736 1.00 89.19 184 ALA A O 1
ATOM 1451 N N . MET A 1 185 ? -13.087 7.976 -1.909 1.00 88.25 185 MET A N 1
ATOM 1452 C CA . MET A 1 185 ? -13.125 6.941 -0.869 1.00 88.25 185 MET A CA 1
ATOM 1453 C C . MET A 1 185 ? -13.553 7.526 0.475 1.00 88.25 185 MET A C 1
ATOM 1455 O O . MET A 1 185 ? -14.447 6.986 1.116 1.00 88.25 185 MET A O 1
ATOM 1459 N N . MET A 1 186 ? -12.981 8.663 0.871 1.00 86.62 186 MET A N 1
ATOM 1460 C CA . MET A 1 186 ? -13.356 9.373 2.093 1.00 86.62 186 MET A CA 1
ATOM 1461 C C . MET A 1 186 ? -14.859 9.641 2.164 1.00 86.62 186 MET A C 1
ATOM 1463 O O . MET A 1 186 ? -15.515 9.237 3.120 1.00 86.62 186 MET A O 1
ATOM 1467 N N . HIS A 1 187 ? -15.410 10.312 1.151 1.00 88.31 187 HIS A N 1
ATOM 1468 C CA . HIS A 1 187 ? -16.831 10.652 1.128 1.00 88.31 187 HIS A CA 1
ATOM 1469 C C . HIS A 1 187 ? -17.711 9.405 1.140 1.00 88.31 187 HIS A C 1
ATOM 1471 O O . HIS A 1 187 ? -18.750 9.384 1.799 1.00 88.31 187 HIS A O 1
ATOM 1477 N N . MET A 1 188 ? -17.281 8.354 0.448 1.00 88.50 188 MET A N 1
ATOM 1478 C CA . MET A 1 188 ? -17.948 7.061 0.459 1.00 88.50 188 MET A CA 1
ATOM 1479 C C . MET A 1 188 ? -17.994 6.436 1.857 1.00 88.50 188 MET A C 1
ATOM 1481 O O . MET A 1 188 ? -19.071 6.018 2.286 1.00 88.50 188 MET A O 1
ATOM 1485 N N . PHE A 1 189 ? -16.874 6.430 2.583 1.00 88.50 189 PHE A N 1
ATOM 1486 C CA . PHE A 1 189 ? -16.825 5.945 3.961 1.00 88.50 189 PHE A CA 1
ATOM 1487 C C . PHE A 1 189 ? -17.653 6.816 4.905 1.00 88.50 189 PHE A C 1
ATOM 1489 O O . PHE A 1 189 ? -18.454 6.277 5.653 1.00 88.50 189 PHE A O 1
ATOM 1496 N N . GLN A 1 190 ? -17.532 8.143 4.840 1.00 89.00 190 GLN A N 1
ATOM 1497 C CA . GLN A 1 190 ? -18.284 9.068 5.701 1.00 89.00 190 GLN A CA 1
ATOM 1498 C C . GLN A 1 190 ? -19.800 9.011 5.476 1.00 89.00 190 GLN A C 1
ATOM 1500 O O . GLN A 1 190 ? -20.570 9.280 6.392 1.00 89.00 190 GLN A O 1
ATOM 1505 N N . THR A 1 191 ? -20.243 8.663 4.265 1.00 90.19 191 THR A N 1
ATOM 1506 C CA . THR A 1 191 ? -21.674 8.498 3.973 1.00 90.19 191 THR A CA 1
ATOM 1507 C C . THR A 1 191 ? -22.243 7.267 4.679 1.00 90.19 191 THR A C 1
ATOM 1509 O O . THR A 1 191 ? -23.344 7.327 5.219 1.00 90.19 191 THR A O 1
ATOM 1512 N N . GLU A 1 192 ? -21.496 6.160 4.694 1.00 90.31 192 GLU A N 1
ATOM 1513 C CA . GLU A 1 192 ? -21.948 4.900 5.299 1.00 90.31 192 GLU A CA 1
ATOM 1514 C C . GLU A 1 192 ? -21.646 4.808 6.806 1.00 90.31 192 GLU A C 1
ATOM 1516 O O . GLU A 1 192 ? -22.384 4.173 7.570 1.00 90.31 192 GLU A O 1
ATOM 1521 N N . PHE A 1 193 ? -20.565 5.466 7.225 1.00 90.69 193 PHE A N 1
ATOM 1522 C CA . PHE A 1 193 ? -20.034 5.518 8.583 1.00 90.69 193 PHE A CA 1
ATOM 1523 C C . PHE A 1 193 ? -19.769 6.981 8.978 1.00 90.69 193 PHE A C 1
ATOM 1525 O O . PHE A 1 193 ? -18.617 7.421 8.980 1.00 90.69 193 PHE A O 1
ATOM 1532 N N . PRO A 1 194 ? -20.810 7.770 9.302 1.00 87.56 194 PRO A N 1
ATOM 1533 C CA . PRO A 1 194 ? -20.661 9.185 9.661 1.00 87.56 194 PRO A CA 1
ATOM 1534 C C . PRO A 1 194 ? -19.760 9.442 10.876 1.00 87.56 194 PRO A C 1
ATOM 1536 O O . PRO A 1 194 ? -19.259 10.546 11.060 1.00 87.56 194 PRO A O 1
ATOM 1539 N N . GLU A 1 195 ? -19.567 8.433 11.721 1.00 87.62 195 GLU A N 1
ATOM 1540 C CA . GLU A 1 195 ? -18.688 8.457 12.887 1.00 87.62 195 GLU A CA 1
ATOM 1541 C C . GLU A 1 195 ? -17.202 8.235 12.565 1.00 87.62 195 GLU A C 1
ATOM 1543 O O . GLU A 1 195 ? -16.393 8.220 13.494 1.00 87.62 195 GLU A O 1
ATOM 1548 N N . ILE A 1 196 ? -16.834 8.013 11.297 1.00 87.44 196 ILE A N 1
ATOM 1549 C CA . ILE A 1 196 ? -15.439 7.811 10.908 1.00 87.44 196 ILE A CA 1
ATOM 1550 C C . ILE A 1 196 ? -14.651 9.117 11.045 1.00 87.44 196 ILE A C 1
ATOM 1552 O O . ILE A 1 196 ? -15.061 10.170 10.555 1.00 87.44 196 ILE A O 1
ATOM 1556 N N . ILE A 1 197 ? -13.502 9.047 11.711 1.00 86.50 197 ILE A N 1
ATOM 1557 C CA . ILE A 1 197 ? -12.638 10.202 11.966 1.00 86.50 197 ILE A CA 1
ATOM 1558 C C . ILE A 1 197 ? -11.326 9.989 11.222 1.00 86.50 197 ILE A C 1
ATOM 1560 O O . ILE A 1 197 ? -10.724 8.922 11.302 1.00 86.50 197 ILE A O 1
ATOM 1564 N N . GLU A 1 198 ? -10.886 10.996 10.479 1.00 83.75 198 GLU A N 1
ATOM 1565 C CA . GLU A 1 198 ? -9.548 11.016 9.894 1.00 83.75 198 GLU A CA 1
ATOM 1566 C C . GLU A 1 198 ? -8.511 11.221 10.999 1.00 83.75 198 GLU A C 1
ATOM 1568 O O . GLU A 1 198 ? -8.622 12.180 11.755 1.00 83.75 198 GLU A O 1
ATOM 1573 N 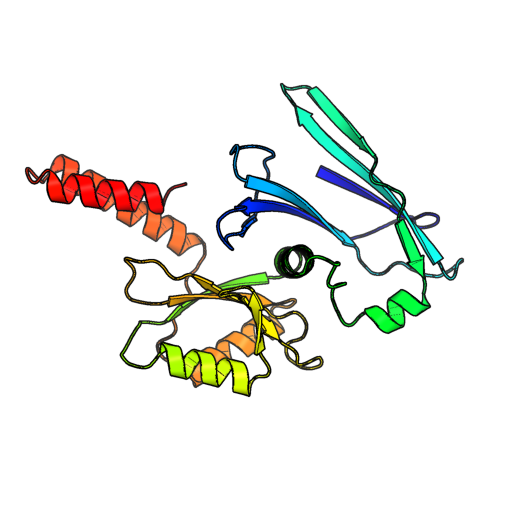N . ILE A 1 199 ? -7.517 10.333 11.074 1.00 79.81 199 ILE A N 1
ATOM 1574 C CA . ILE A 1 199 ? -6.360 10.506 11.955 1.00 79.81 199 ILE A CA 1
ATOM 1575 C C . ILE A 1 199 ? -5.225 11.062 11.106 1.00 79.81 199 ILE A C 1
ATOM 1577 O O . ILE A 1 199 ? -4.762 10.403 10.166 1.00 79.81 199 ILE A O 1
ATOM 1581 N N . ASP A 1 200 ? -4.751 12.254 11.447 1.00 66.06 200 ASP A N 1
ATOM 1582 C CA . ASP A 1 200 ? -3.575 12.805 10.782 1.00 66.06 200 ASP A CA 1
ATOM 1583 C C . ASP A 1 200 ? -2.304 12.056 11.229 1.00 66.06 200 ASP A C 1
ATOM 1585 O O . ASP A 1 200 ? -2.213 11.571 12.361 1.00 66.06 200 ASP A O 1
ATOM 1589 N N . LYS A 1 201 ? -1.274 11.948 10.379 1.00 58.00 201 LYS A N 1
ATOM 1590 C CA . LYS A 1 201 ? -0.023 11.256 10.781 1.00 58.00 201 LYS A CA 1
ATOM 1591 C C . LYS A 1 201 ? 0.639 11.929 11.992 1.00 58.00 201 LYS A C 1
ATOM 1593 O O . LYS A 1 201 ? 1.226 11.240 12.825 1.00 58.00 201 LYS A O 1
ATOM 1598 N N . ASP A 1 202 ? 0.460 13.240 12.131 1.00 55.28 202 ASP A N 1
ATOM 1599 C CA . ASP A 1 202 ? 0.898 14.011 13.296 1.00 55.28 202 ASP A CA 1
ATOM 1600 C C . ASP A 1 202 ? 0.076 13.707 14.557 1.00 55.28 202 ASP A C 1
ATOM 1602 O O . ASP A 1 202 ? 0.589 13.829 15.669 1.00 55.28 202 ASP A O 1
ATOM 1606 N N . GLU A 1 203 ? -1.179 13.268 14.424 1.00 56.22 203 GLU A N 1
ATOM 1607 C CA . GLU A 1 203 ? -1.970 12.810 15.567 1.00 56.22 203 GLU A CA 1
ATOM 1608 C C . GLU A 1 203 ? -1.469 11.485 16.123 1.00 56.22 203 GLU A C 1
ATOM 1610 O O . GLU A 1 203 ? -1.513 11.324 17.331 1.00 56.22 203 GLU A O 1
ATOM 1615 N N . LYS A 1 204 ? -0.893 10.585 15.314 1.00 57.91 204 LYS A N 1
ATOM 1616 C CA . LYS A 1 204 ? -0.209 9.393 15.852 1.00 57.91 204 LYS A CA 1
ATOM 1617 C C . LYS A 1 204 ? 1.006 9.750 16.701 1.00 57.91 204 LYS A C 1
ATOM 1619 O O . LYS A 1 204 ? 1.225 9.126 17.732 1.00 57.91 204 LYS A O 1
ATOM 1624 N N . ILE A 1 205 ? 1.776 10.761 16.295 1.00 63.47 205 ILE A N 1
ATOM 1625 C CA . ILE A 1 205 ? 2.894 11.279 17.099 1.00 63.47 205 ILE A CA 1
ATOM 1626 C C . ILE A 1 205 ? 2.357 11.925 18.379 1.00 63.47 205 ILE A C 1
ATOM 1628 O O . ILE A 1 205 ? 2.916 11.707 19.449 1.00 63.47 205 ILE A O 1
ATOM 1632 N N . LYS A 1 206 ? 1.249 12.673 18.301 1.00 65.62 206 LYS A N 1
ATOM 1633 C CA . LYS A 1 206 ? 0.586 13.236 19.487 1.00 65.62 206 LYS A CA 1
ATOM 1634 C C . LYS A 1 206 ? -0.003 12.161 20.397 1.00 65.62 206 LYS A C 1
ATOM 1636 O O . LYS A 1 206 ? 0.082 12.307 21.604 1.00 65.62 206 LYS A O 1
ATOM 1641 N N . GLU A 1 207 ? -0.571 11.094 19.851 1.00 64.44 207 GLU A N 1
ATOM 1642 C CA . GLU A 1 207 ? -1.154 9.980 20.600 1.00 64.44 207 GLU A CA 1
ATOM 1643 C C . GLU A 1 207 ? -0.047 9.176 21.287 1.00 64.44 207 GLU A C 1
ATOM 1645 O O . GLU A 1 207 ? -0.131 8.928 22.486 1.00 64.44 207 GLU A O 1
ATOM 1650 N N . ALA A 1 208 ? 1.053 8.894 20.583 1.00 70.75 208 ALA A N 1
ATOM 1651 C CA . ALA A 1 208 ? 2.267 8.333 21.168 1.00 70.75 208 ALA A CA 1
ATOM 1652 C C . ALA A 1 208 ? 2.844 9.239 22.272 1.00 70.75 208 ALA A C 1
ATOM 1654 O O . ALA A 1 208 ? 3.179 8.757 23.354 1.00 70.75 208 ALA A O 1
ATOM 1655 N N . ALA A 1 209 ? 2.898 10.555 22.042 1.00 75.69 209 ALA A N 1
ATOM 1656 C CA . ALA A 1 209 ? 3.339 11.523 23.042 1.00 75.69 209 ALA A CA 1
ATOM 1657 C C . ALA A 1 209 ? 2.403 11.562 24.261 1.00 75.69 209 ALA A C 1
ATOM 1659 O O . ALA A 1 209 ? 2.887 11.554 25.385 1.00 75.69 209 ALA A O 1
ATOM 1660 N N . MET A 1 210 ? 1.082 11.526 24.066 1.00 75.25 210 MET A N 1
ATOM 1661 C CA . MET A 1 210 ? 0.091 11.485 25.147 1.00 75.25 210 MET A CA 1
ATOM 1662 C C . MET A 1 210 ? 0.166 10.185 25.956 1.00 75.25 210 MET A C 1
ATOM 1664 O O . MET A 1 210 ? 0.008 10.204 27.176 1.00 75.25 210 MET A O 1
ATOM 1668 N N . ILE A 1 211 ? 0.405 9.049 25.297 1.00 77.44 211 ILE A N 1
ATOM 1669 C CA . ILE A 1 211 ? 0.597 7.750 25.954 1.00 77.44 211 ILE A CA 1
ATOM 1670 C C . ILE A 1 211 ? 1.875 7.775 26.800 1.00 77.44 211 ILE A C 1
ATOM 1672 O O . ILE A 1 211 ? 1.838 7.384 27.969 1.00 77.44 211 ILE A O 1
ATOM 1676 N N . LEU A 1 212 ? 2.967 8.315 26.253 1.00 82.25 212 LEU A N 1
ATOM 1677 C CA . LEU A 1 212 ? 4.227 8.493 26.971 1.00 82.25 212 LEU A CA 1
ATOM 1678 C C . LEU A 1 212 ? 4.084 9.464 28.152 1.00 82.25 212 LEU A C 1
ATOM 1680 O O . LEU A 1 212 ? 4.533 9.157 29.254 1.00 82.25 212 LEU A O 1
ATOM 1684 N N . GLU A 1 213 ? 3.426 10.609 27.960 1.00 84.00 213 GLU A N 1
ATOM 1685 C CA . GLU A 1 213 ? 3.132 11.572 29.029 1.00 84.00 213 GLU A CA 1
ATOM 1686 C C . GLU A 1 213 ? 2.317 10.923 30.146 1.00 84.00 213 GLU A C 1
ATOM 1688 O O . GLU A 1 213 ? 2.645 11.075 31.320 1.00 84.00 213 GLU A O 1
ATOM 1693 N N . ARG A 1 214 ? 1.302 10.127 29.798 1.00 80.69 214 ARG A N 1
ATOM 1694 C CA . ARG A 1 214 ? 0.493 9.393 30.774 1.00 80.69 214 ARG A CA 1
ATOM 1695 C C . ARG A 1 214 ? 1.317 8.372 31.554 1.00 80.69 214 ARG A C 1
ATOM 1697 O O . ARG A 1 214 ? 1.089 8.197 32.752 1.00 80.69 214 ARG A O 1
ATOM 1704 N N . GLU A 1 215 ? 2.247 7.676 30.906 1.00 84.81 215 GLU A N 1
ATOM 1705 C CA . GLU A 1 215 ? 3.165 6.773 31.599 1.00 84.81 215 GLU A CA 1
ATOM 1706 C C . GLU A 1 215 ? 4.073 7.540 32.568 1.00 84.81 215 GLU A C 1
ATOM 1708 O O . GLU A 1 215 ? 4.216 7.136 33.726 1.00 84.81 215 GLU A O 1
ATOM 1713 N N . ILE A 1 216 ? 4.653 8.656 32.116 1.00 85.62 216 ILE A N 1
ATOM 1714 C CA . ILE A 1 216 ? 5.497 9.533 32.933 1.00 85.62 216 ILE A CA 1
ATOM 1715 C C . ILE A 1 216 ? 4.708 10.037 34.150 1.00 85.62 216 ILE A C 1
ATOM 1717 O O . ILE A 1 216 ? 5.173 9.889 35.281 1.00 85.62 216 ILE A O 1
ATOM 1721 N N . ASP A 1 217 ? 3.487 10.531 33.953 1.00 85.88 217 ASP A N 1
ATOM 1722 C CA . ASP A 1 217 ? 2.609 10.998 35.028 1.00 85.88 217 ASP A CA 1
ATOM 1723 C C . ASP A 1 217 ? 2.270 9.891 36.027 1.00 85.88 217 ASP A C 1
ATOM 1725 O O . ASP A 1 217 ? 2.257 10.127 37.237 1.00 85.88 217 ASP A O 1
ATOM 1729 N N . LEU A 1 218 ? 2.019 8.666 35.555 1.00 85.12 218 LEU A N 1
ATOM 1730 C CA . LEU A 1 218 ? 1.762 7.524 36.431 1.00 85.12 218 LEU A CA 1
ATOM 1731 C C . LEU A 1 218 ? 3.008 7.115 37.221 1.00 85.12 218 LEU A C 1
ATOM 1733 O O . LEU A 1 218 ? 2.872 6.745 38.384 1.00 85.12 218 LEU A O 1
ATOM 1737 N N . ARG A 1 219 ? 4.209 7.215 36.641 1.00 83.88 219 ARG A N 1
ATOM 1738 C CA . ARG A 1 219 ? 5.473 6.960 37.353 1.00 83.88 219 ARG A CA 1
ATOM 1739 C C . ARG A 1 219 ? 5.774 8.022 38.412 1.00 83.88 219 ARG A C 1
ATOM 1741 O O . ARG A 1 219 ? 6.361 7.687 39.436 1.00 83.88 219 ARG A O 1
ATOM 1748 N N . ILE A 1 220 ? 5.389 9.277 38.172 1.00 85.00 220 ILE A N 1
ATOM 1749 C CA . ILE A 1 220 ? 5.621 10.394 39.101 1.00 85.00 220 ILE A CA 1
ATOM 1750 C C . ILE A 1 220 ? 4.573 10.415 40.221 1.00 85.00 220 ILE A C 1
ATOM 1752 O O . ILE A 1 220 ? 4.920 10.597 41.386 1.00 85.00 220 ILE A O 1
ATOM 1756 N N . ASN A 1 221 ? 3.294 10.232 39.882 1.00 83.06 221 ASN A N 1
ATOM 1757 C CA . ASN A 1 221 ? 2.176 10.515 40.786 1.00 83.06 221 ASN A CA 1
ATOM 1758 C C . ASN A 1 221 ? 1.473 9.262 41.341 1.00 83.06 221 ASN A C 1
ATOM 1760 O O . ASN A 1 221 ? 0.631 9.386 42.233 1.00 83.06 221 ASN A O 1
ATOM 1764 N N . SER A 1 222 ? 1.754 8.055 40.831 1.00 73.69 222 SER A N 1
ATOM 1765 C CA . SER A 1 222 ? 1.077 6.824 41.263 1.00 73.69 222 SER A CA 1
ATOM 1766 C C . SER A 1 222 ? 1.997 5.883 42.039 1.00 73.69 222 SER A C 1
ATOM 1768 O O . SER A 1 222 ? 3.062 5.516 41.568 1.00 73.69 222 SER A O 1
ATOM 1770 N N . ASN A 1 223 ? 1.523 5.372 43.180 1.00 76.56 223 ASN A N 1
ATOM 1771 C CA . ASN A 1 223 ? 2.160 4.247 43.886 1.00 76.56 223 ASN A CA 1
ATOM 1772 C C . ASN A 1 223 ? 1.638 2.875 43.409 1.00 76.56 223 ASN A C 1
ATOM 1774 O O . ASN A 1 223 ? 1.919 1.847 44.026 1.00 76.56 223 ASN A O 1
ATOM 1778 N N . ASN A 1 224 ? 0.817 2.839 42.351 1.00 79.94 224 ASN A N 1
ATOM 1779 C CA . ASN A 1 224 ? 0.233 1.600 41.848 1.00 79.94 224 ASN A CA 1
ATOM 1780 C C . ASN A 1 224 ? 1.082 1.015 40.714 1.00 79.94 224 ASN A C 1
ATOM 1782 O O . ASN A 1 224 ? 0.899 1.341 39.538 1.00 79.94 224 ASN A O 1
ATOM 1786 N N . ASN A 1 225 ? 1.958 0.085 41.088 1.00 79.75 225 ASN A N 1
ATOM 1787 C CA . ASN A 1 225 ? 2.866 -0.598 40.170 1.00 79.75 225 ASN A CA 1
ATOM 1788 C C . ASN A 1 225 ? 2.151 -1.302 39.008 1.00 79.75 225 ASN A C 1
ATOM 1790 O O . ASN A 1 225 ? 2.693 -1.333 37.910 1.00 79.75 225 ASN A O 1
ATOM 1794 N N . CYS A 1 226 ? 0.928 -1.812 39.196 1.00 75.69 226 CYS A N 1
ATOM 1795 C CA . CYS A 1 226 ? 0.184 -2.461 38.113 1.00 75.69 226 CYS A CA 1
ATOM 1796 C C . CYS A 1 226 ? -0.239 -1.462 37.026 1.00 75.69 226 CYS A C 1
ATOM 1798 O O . CYS A 1 226 ? -0.182 -1.784 35.843 1.00 75.69 226 CYS A O 1
ATOM 1800 N N . LYS A 1 227 ? -0.627 -0.236 37.408 1.00 69.12 227 LYS A N 1
ATOM 1801 C CA . LYS A 1 227 ? -0.981 0.821 36.444 1.00 69.12 227 LYS A CA 1
ATOM 1802 C C . LYS A 1 227 ? 0.241 1.343 35.694 1.00 69.12 227 LYS A C 1
ATOM 1804 O O . LYS A 1 227 ? 0.137 1.614 34.504 1.00 69.12 227 LYS A O 1
ATOM 1809 N N . ILE A 1 228 ? 1.380 1.445 36.378 1.00 76.31 228 ILE A N 1
ATOM 1810 C CA . ILE A 1 228 ? 2.657 1.822 35.759 1.00 76.31 228 ILE A CA 1
ATOM 1811 C C . ILE A 1 228 ? 3.084 0.761 34.742 1.00 76.31 228 ILE A C 1
ATOM 1813 O O . ILE A 1 228 ? 3.454 1.104 33.624 1.00 76.31 228 ILE A O 1
ATOM 1817 N N . LEU A 1 229 ? 2.996 -0.524 35.102 1.00 75.00 229 LEU A N 1
ATOM 1818 C CA . LEU A 1 229 ? 3.378 -1.616 34.209 1.00 75.00 229 LEU A CA 1
ATOM 1819 C C . LEU A 1 229 ? 2.486 -1.670 32.962 1.00 75.00 229 LEU A C 1
ATOM 1821 O O . LEU A 1 229 ? 2.996 -1.816 31.858 1.00 75.00 229 LEU A O 1
ATOM 1825 N N . ALA A 1 230 ? 1.171 -1.508 33.135 1.00 73.12 230 ALA A N 1
ATOM 1826 C CA . ALA A 1 230 ? 0.227 -1.464 32.023 1.00 73.12 230 ALA A CA 1
ATOM 1827 C C . ALA A 1 230 ? 0.508 -0.276 31.090 1.00 73.12 230 ALA A C 1
ATOM 1829 O O . ALA A 1 230 ? 0.578 -0.465 29.881 1.00 73.12 230 ALA A O 1
ATOM 1830 N N . ALA A 1 231 ? 0.738 0.918 31.647 1.00 72.06 231 ALA A N 1
ATOM 1831 C CA . ALA A 1 231 ? 1.072 2.102 30.858 1.00 72.06 231 ALA A CA 1
ATOM 1832 C C . ALA A 1 231 ? 2.388 1.928 30.089 1.00 72.06 231 ALA A C 1
ATOM 1834 O O . ALA A 1 231 ? 2.435 2.246 28.909 1.00 72.06 231 ALA A O 1
ATOM 1835 N N . LYS A 1 232 ? 3.415 1.340 30.718 1.00 80.69 232 LYS A N 1
ATOM 1836 C CA . LYS A 1 232 ? 4.686 1.027 30.058 1.00 80.69 232 LYS A CA 1
ATOM 1837 C C . LYS A 1 232 ? 4.509 0.075 28.875 1.00 80.69 232 LYS A C 1
ATOM 1839 O O . LYS A 1 232 ? 5.040 0.339 27.807 1.00 80.69 232 LYS A O 1
ATOM 1844 N N . ILE A 1 233 ? 3.747 -1.007 29.049 1.00 74.25 233 ILE A N 1
ATOM 1845 C CA . ILE A 1 233 ? 3.458 -1.951 27.957 1.00 74.25 233 ILE A CA 1
ATOM 1846 C C . ILE A 1 233 ? 2.775 -1.217 26.796 1.00 74.25 233 ILE A C 1
ATOM 1848 O O . ILE A 1 233 ? 3.118 -1.437 25.642 1.00 74.25 233 ILE A O 1
ATOM 1852 N N . THR A 1 234 ? 1.839 -0.314 27.092 1.00 67.50 234 THR A N 1
ATOM 1853 C CA . THR A 1 234 ? 1.166 0.498 26.071 1.00 67.50 234 THR A CA 1
ATOM 1854 C C . THR A 1 234 ? 2.127 1.444 25.351 1.00 67.50 234 THR A C 1
ATOM 1856 O O . THR A 1 234 ? 2.062 1.539 24.129 1.00 67.50 234 THR A O 1
ATOM 1859 N N . THR A 1 235 ? 3.038 2.105 26.068 1.00 77.06 235 THR A N 1
ATOM 1860 C CA . THR A 1 235 ? 4.075 2.951 25.463 1.00 77.06 235 THR A CA 1
ATOM 1861 C C . THR A 1 235 ? 5.013 2.144 24.572 1.00 77.06 235 THR A C 1
ATOM 1863 O O . THR A 1 235 ? 5.231 2.532 23.428 1.00 77.06 235 THR A O 1
ATOM 1866 N N . ASP A 1 236 ? 5.512 1.002 25.057 1.00 76.62 236 ASP A N 1
ATOM 1867 C CA . ASP A 1 236 ? 6.428 0.121 24.318 1.00 76.62 236 ASP A CA 1
ATOM 1868 C C . ASP A 1 236 ? 5.775 -0.433 23.027 1.00 76.62 236 ASP A C 1
ATOM 1870 O O . ASP A 1 236 ? 6.468 -0.750 22.063 1.00 76.62 236 ASP A O 1
ATOM 1874 N N . LEU A 1 237 ? 4.439 -0.525 22.983 1.00 68.50 237 LEU A N 1
ATOM 1875 C CA . LEU A 1 237 ? 3.667 -0.914 21.794 1.00 68.50 237 LEU A CA 1
ATOM 1876 C C . LEU A 1 237 ? 3.411 0.246 20.814 1.00 68.50 237 LEU A C 1
ATOM 1878 O O . LEU A 1 237 ? 3.167 0.001 19.634 1.00 68.50 237 LEU A O 1
ATOM 1882 N N . PHE A 1 238 ? 3.414 1.495 21.289 1.00 53.22 238 PHE A N 1
ATOM 1883 C CA . PHE A 1 238 ? 3.108 2.685 20.482 1.00 53.22 238 PHE A CA 1
ATOM 1884 C C . PHE A 1 238 ? 4.350 3.423 19.972 1.00 53.22 238 PHE A C 1
ATOM 1886 O O . PHE A 1 238 ? 4.264 4.127 18.965 1.00 53.22 238 PHE A O 1
ATOM 1893 N N . ILE A 1 239 ? 5.481 3.282 20.662 1.00 64.38 239 ILE A N 1
ATOM 1894 C CA . ILE A 1 239 ? 6.754 3.929 20.345 1.00 64.38 239 ILE A CA 1
ATOM 1895 C C . ILE A 1 239 ? 7.762 2.827 20.011 1.00 64.38 239 ILE A C 1
ATOM 1897 O O . ILE A 1 239 ? 8.505 2.374 20.880 1.00 64.38 239 ILE A O 1
ATOM 1901 N N . GLN A 1 240 ? 7.754 2.386 18.752 1.00 50.38 240 GLN A N 1
ATOM 1902 C CA . GLN A 1 240 ? 8.826 1.594 18.141 1.00 50.38 240 GLN A CA 1
ATOM 1903 C C . GLN A 1 240 ? 9.484 2.404 17.031 1.00 50.38 240 GLN A C 1
ATOM 1905 O O . GLN A 1 240 ? 8.735 2.984 16.210 1.00 50.38 240 GLN A O 1
#

Sequence (240 aa):
MIYISLKDEDELTGITSFWEMDMDSSSTTKTNEIGQTRDCQTIGIVILDIPCFKNSSCAIGFGTITFSLEGKNLQSPIPMFKLDASQAIVKILTPRYADNIDYSILAIKSSSIEKIFKLPMKNGVGDKLLTYLADKDFVESRPDVYASKNPESFRYCLVEFIMQEFVDGINIKIYTRTTSQQNAMMHMFQTEFPEIIEIDKDEKIKEAAMILEREIDLRINSNNNCKILAAKITTDLFIQ

pLDDT: mean 78.77, std 10.57, range [45.91, 92.44]